Protein AF-0000000087525512 (afdb_homodimer)

Radius of gyration: 20.61 Å; Cα contacts (8 Å, |Δi|>4): 171; chains: 2; bounding box: 67×44×37 Å

Secondary structure (DSSP, 8-state):
-------------TTS----HHHHHHHHHHHHHHHHTTS----HHHHHHHHHHHHHHHHHHHHTTT-HHHHHHHHT--HHHHHHHHHHTT--/-------------TTTT---HHHHHHHHHHHHHHHHTTS----HHHHHHHHHHHHHHHHHHHHTTT-HHHHHHHHT--HHHHHHHHHHTT--

Sequence (184 aa):
MNAVVQLPVPQR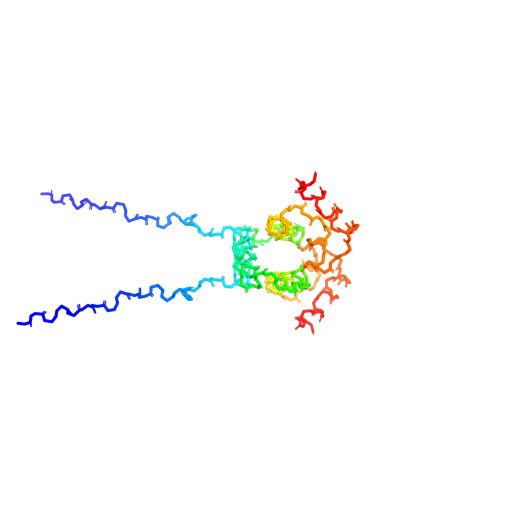DPQATRVTLAECVGQSVRRYLEDLGNSDVNDVYDLFLRELEGPLLREVMAWSNNNQSRAAQALGLSRATLRKKLQAHGLLMNAVVQLPVPQRDPQATRVTLAECVGQSVRRYLEDLGNSDVNDVYDLFLRELEGPLLREVMAWSNNNQSRAAQALGLSRATLRKKLQAHGLL

Organism: NCBI:txid634155

Foldseek 3Di:
DPPPPPPPPPPCVVVNVPPDPVRVLVVVLVVVCVVCPPHPDDDSVVVVVLVVLLVVLVVLCVVVVNDLCSSCVVVVHDSVVSVVSCVVNVVD/DPPPPPPPPPPCPVVNVPQDPVRVLVVVLVVVCVVCPPHPDDDSVVVVVLVVLLVVLVVLCVVVVNDLCSSCVVVVHDSVVSVVSCVVNVVD

pLDDT: mean 81.99, std 20.14, range [32.94, 97.0]

Nearest PDB structures (foldseek):
  1fip-assembly1_B  TM=9.672E-01  e=2.213E-04  Escherichia coli
  1eto-assembly1_B  TM=9.762E-01  e=2.960E-04  Escherichia coli
  1ety-assembly1_B  TM=9.749E-01  e=3.524E-04  Escherichia coli
  6m10-assembly3_D  TM=9.417E-01  e=3.524E-04  Pseudomonas aeruginosa PAO1
  6m10-assembly1_A  TM=9.086E-01  e=5.948E-04  Pseudomonas aeruginosa PAO1

InterPro domains:
  IPR002197 DNA binding HTH domain, Fis-type [PF02954] (48-88)
  IPR002197 DNA binding HTH domain, Fis-type [PR01590] (55-72)
  IPR002197 DNA binding HTH domain, Fis-type [PR01590] (72-92)
  IPR005412 DNA-binding protein Fis [PIRSF002097] (12-91)
  IPR005412 DNA-binding protein Fis [PR01591] (20-36)
  IPR005412 DNA-binding protein Fis [PR01591] (36-51)
  IPR005412 DNA-binding protein Fis [PR01591] (51-63)
  IPR005412 DNA-binding protein Fis [PTHR47918] (10-91)
  IPR009057 Homedomain-like superfamily [SSF46689] (19-91)

Structure (mmCIF, N/CA/C/O backbone):
data_AF-0000000087525512-model_v1
#
loop_
_entity.id
_entity.type
_entity.pdbx_description
1 polymer 'Putative Fis-like DNA-binding protein'
#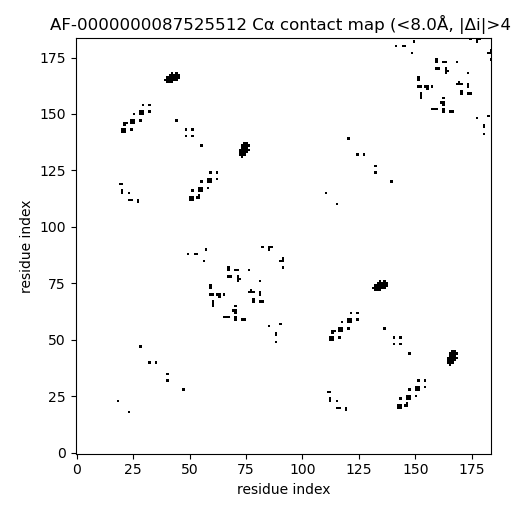
loop_
_atom_site.group_PDB
_atom_site.id
_atom_site.type_symbol
_atom_site.label_atom_id
_atom_site.label_alt_id
_atom_site.label_comp_id
_atom_site.label_asym_id
_atom_site.label_entity_id
_atom_site.label_seq_id
_atom_site.pdbx_PDB_ins_code
_atom_site.Cartn_x
_atom_site.Cartn_y
_atom_site.Cartn_z
_atom_site.occupancy
_atom_site.B_iso_or_equiv
_atom_site.auth_seq_id
_atom_site.auth_comp_id
_atom_site.auth_asym_id
_atom_site.auth_atom_id
_atom_site.pdbx_PDB_model_num
ATOM 1 N N . MET A 1 1 ? -52.875 -12.391 -14.352 1 32.94 1 MET A N 1
ATOM 2 C CA . MET A 1 1 ? -51.469 -12.586 -14.727 1 32.94 1 MET A CA 1
ATOM 3 C C . MET A 1 1 ? -50.594 -11.547 -14.055 1 32.94 1 MET A C 1
ATOM 5 O O . MET A 1 1 ? -50.656 -10.359 -14.375 1 32.94 1 MET A O 1
ATOM 9 N N . ASN A 1 2 ? -50.438 -11.586 -12.773 1 37.66 2 ASN A N 1
ATOM 10 C CA . ASN A 1 2 ? -49.781 -10.594 -11.922 1 37.66 2 ASN A CA 1
ATOM 11 C C . ASN A 1 2 ? -48.281 -10.523 -12.195 1 37.66 2 ASN A C 1
ATOM 13 O O . ASN A 1 2 ? -47.562 -11.531 -12.094 1 37.66 2 ASN A O 1
ATOM 17 N N . ALA A 1 3 ? -48.031 -9.898 -13.336 1 42.38 3 ALA A N 1
ATOM 18 C CA . ALA A 1 3 ? -46.625 -9.68 -13.641 1 42.38 3 ALA A CA 1
ATOM 19 C C . ALA A 1 3 ? -45.875 -9.164 -12.422 1 42.38 3 ALA A C 1
ATOM 21 O O . ALA A 1 3 ? -46.281 -8.18 -11.805 1 42.38 3 ALA A O 1
ATOM 22 N N . VAL A 1 4 ? -45.531 -10.086 -11.602 1 46.22 4 VAL A N 1
ATOM 23 C CA . VAL A 1 4 ? -44.625 -9.703 -10.508 1 46.22 4 VAL A CA 1
ATOM 24 C C . VAL A 1 4 ? -43.5 -8.812 -11.047 1 46.22 4 VAL A C 1
ATOM 26 O O . VAL A 1 4 ? -42.812 -9.188 -11.984 1 46.22 4 VAL A O 1
ATOM 29 N N . VAL A 1 5 ? -43.781 -7.613 -11.297 1 48.22 5 VAL A N 1
ATOM 30 C CA . VAL A 1 5 ? -42.688 -6.676 -11.586 1 48.22 5 VAL A CA 1
ATOM 31 C C . VAL A 1 5 ? -41.5 -6.969 -10.68 1 48.22 5 VAL A C 1
ATOM 33 O O . VAL A 1 5 ? -41.625 -6.93 -9.453 1 48.22 5 VAL A O 1
ATOM 36 N N . GLN A 1 6 ? -40.812 -7.996 -11.008 1 43.97 6 GLN A N 1
ATOM 37 C CA . GLN A 1 6 ? -39.562 -8.195 -10.266 1 43.97 6 GLN A CA 1
ATOM 38 C C . GLN A 1 6 ? -38.719 -6.926 -10.273 1 43.97 6 GLN A C 1
ATOM 40 O O . GLN A 1 6 ? -38.375 -6.406 -11.336 1 43.97 6 GLN A O 1
ATOM 45 N N . LEU A 1 7 ? -39.031 -5.961 -9.484 1 45.44 7 LEU A N 1
ATOM 46 C CA . LEU A 1 7 ? -38.125 -4.828 -9.344 1 45.44 7 LEU A CA 1
ATOM 47 C C . LEU A 1 7 ? -36.688 -5.277 -9.422 1 45.44 7 LEU A C 1
ATOM 49 O O . LEU A 1 7 ? -36.344 -6.363 -8.953 1 45.44 7 LEU A O 1
ATOM 53 N N . PRO A 1 8 ? -36 -4.914 -10.523 1 40.59 8 PRO A N 1
ATOM 54 C CA . PRO A 1 8 ? -34.625 -5.336 -10.578 1 40.59 8 PRO A CA 1
ATOM 55 C C . PRO A 1 8 ? -33.938 -5.289 -9.219 1 40.59 8 PRO A C 1
ATOM 57 O O . PRO A 1 8 ? -34.062 -4.316 -8.477 1 40.59 8 PRO A O 1
ATOM 60 N N . VAL A 1 9 ? -34 -6.293 -8.406 1 43.78 9 VAL A N 1
ATOM 61 C CA . VAL A 1 9 ? -33.125 -6.301 -7.242 1 43.78 9 VAL A CA 1
ATOM 62 C C . VAL A 1 9 ? -31.891 -5.453 -7.523 1 43.78 9 VAL A C 1
ATOM 64 O O . VAL A 1 9 ? -31.406 -5.418 -8.656 1 43.78 9 VAL A O 1
ATOM 67 N N . PRO A 1 10 ? -31.859 -4.145 -6.965 1 39.59 10 PRO A N 1
ATOM 68 C CA . PRO A 1 10 ? -30.562 -3.504 -7.207 1 39.59 10 PRO A CA 1
ATOM 69 C C . PRO A 1 10 ? -29.422 -4.512 -7.332 1 39.59 10 PRO A C 1
ATOM 71 O O . PRO A 1 10 ? -29.234 -5.355 -6.453 1 39.59 10 PRO A O 1
ATOM 74 N N . GLN A 1 11 ? -29.453 -5.301 -8.398 1 40.16 11 GLN A N 1
ATOM 75 C CA . GLN A 1 11 ? -28.281 -6.125 -8.625 1 40.16 11 GLN A CA 1
ATOM 76 C C . GLN A 1 11 ? -27.047 -5.523 -7.938 1 40.16 11 GLN A C 1
ATOM 78 O O . GLN A 1 11 ? -26.812 -4.32 -8.031 1 40.16 11 GLN A O 1
ATOM 83 N N . ARG A 1 12 ? -26.922 -5.863 -6.672 1 39.31 12 ARG A N 1
ATOM 84 C CA . ARG A 1 12 ? -25.562 -5.543 -6.258 1 39.31 12 ARG A CA 1
ATOM 85 C C . ARG A 1 12 ? -24.594 -5.664 -7.43 1 39.31 12 ARG A C 1
ATOM 87 O O . ARG A 1 12 ? -24.359 -6.766 -7.934 1 39.31 12 ARG A O 1
ATOM 94 N N . ASP A 1 13 ? -24.906 -5.086 -8.617 1 40.12 13 ASP A N 1
ATOM 95 C CA . ASP A 1 13 ? -23.844 -5.145 -9.609 1 40.12 13 ASP A CA 1
ATOM 96 C C . ASP A 1 13 ? -22.5 -5.453 -8.961 1 40.12 13 ASP A C 1
ATOM 98 O O . ASP A 1 13 ? -22.109 -4.805 -7.984 1 40.12 13 ASP A O 1
ATOM 102 N N . PRO A 1 14 ? -22.25 -6.648 -8.805 1 42.72 14 PRO A N 1
ATOM 103 C CA . PRO A 1 14 ? -21 -7.039 -8.141 1 42.72 14 PRO A CA 1
ATOM 104 C C . PRO A 1 14 ? -19.953 -5.941 -8.188 1 42.72 14 PRO A C 1
ATOM 106 O O . PRO A 1 14 ? -18.891 -6.078 -7.57 1 42.72 14 PRO A O 1
ATOM 109 N N . GLN A 1 15 ? -19.859 -5.281 -9.406 1 40.81 15 GLN A N 1
ATOM 110 C CA . GLN A 1 15 ? -18.984 -4.105 -9.375 1 40.81 15 GLN A CA 1
ATOM 111 C C . GLN A 1 15 ? -19.438 -3.115 -8.305 1 40.81 15 GLN A C 1
ATOM 113 O O . GLN A 1 15 ? -19.609 -1.928 -8.586 1 40.81 15 GLN A O 1
ATOM 118 N N . ALA A 1 16 ? -20.625 -3.146 -7.754 1 46.41 16 ALA A N 1
ATOM 119 C CA . ALA A 1 16 ? -21 -2.342 -6.59 1 46.41 16 ALA A CA 1
ATOM 120 C C . ALA A 1 16 ? -19.781 -1.674 -5.977 1 46.41 16 ALA A C 1
ATOM 122 O O . ALA A 1 16 ? -18.656 -2.203 -6.059 1 46.41 16 ALA A O 1
ATOM 123 N N . THR A 1 17 ? -19.703 -0.391 -5.688 1 47.38 17 THR A N 1
ATOM 124 C CA . THR A 1 17 ? -18.641 0.603 -5.73 1 47.38 17 THR A CA 1
ATOM 125 C C . THR A 1 17 ? -17.406 0.105 -4.984 1 47.38 17 THR A C 1
ATOM 127 O O . THR A 1 17 ? -17.297 0.27 -3.766 1 47.38 17 THR A O 1
ATOM 130 N N . ARG A 1 18 ? -17.297 -1.24 -4.969 1 55.06 18 ARG A N 1
ATOM 131 C CA . ARG A 1 18 ? -16.125 -1.744 -4.262 1 55.06 18 ARG A CA 1
ATOM 132 C C . ARG A 1 18 ? -14.953 -0.783 -4.398 1 55.06 18 ARG A C 1
ATOM 134 O O . ARG A 1 18 ? -14.555 -0.44 -5.512 1 55.06 18 ARG A O 1
ATOM 141 N N . VAL A 1 19 ? -14.992 0.114 -3.566 1 63.19 19 VAL A N 1
ATOM 142 C CA . VAL A 1 19 ? -13.906 1.081 -3.561 1 63.19 19 VAL A CA 1
ATOM 143 C C . VAL A 1 19 ? -12.609 0.404 -4.012 1 63.19 19 VAL A C 1
ATOM 145 O O . VAL A 1 19 ? -12.336 -0.737 -3.635 1 63.19 19 VAL A O 1
ATOM 148 N N . THR A 1 20 ? -12.195 0.768 -5.301 1 80.38 20 THR A N 1
ATOM 149 C CA . THR A 1 20 ? -10.883 0.306 -5.746 1 80.38 20 THR A CA 1
ATOM 150 C C . THR A 1 20 ? -9.844 0.486 -4.641 1 80.38 20 THR A C 1
ATOM 152 O O . THR A 1 20 ? -10.086 1.193 -3.662 1 80.38 20 THR A O 1
ATOM 155 N N . LEU A 1 21 ? -8.914 -0.35 -4.594 1 88.25 21 LEU A N 1
ATOM 156 C CA . LEU A 1 21 ? -7.855 -0.239 -3.602 1 88.25 21 LEU A CA 1
ATOM 157 C C . LEU A 1 21 ? -7.402 1.21 -3.445 1 88.25 21 LEU A C 1
ATOM 159 O O . LEU A 1 21 ? -7.258 1.702 -2.324 1 88.25 21 LEU A O 1
ATOM 163 N N . ALA A 1 22 ? -7.379 1.886 -4.555 1 89.94 22 ALA A N 1
ATOM 164 C CA . ALA A 1 22 ? -6.961 3.285 -4.559 1 89.94 22 ALA A CA 1
ATOM 165 C C . ALA A 1 22 ? -7.953 4.156 -3.795 1 89.94 22 ALA A C 1
ATOM 167 O O . ALA A 1 22 ? -7.559 5.031 -3.023 1 89.94 22 ALA A O 1
ATOM 168 N N . GLU A 1 23 ? -9.109 3.914 -4.023 1 89.56 23 GLU A N 1
ATOM 169 C CA . GLU A 1 23 ? -10.148 4.703 -3.373 1 89.56 23 GLU A CA 1
ATOM 170 C C . GLU A 1 23 ? -10.188 4.434 -1.871 1 89.56 23 GLU A C 1
ATOM 172 O O . GLU A 1 23 ? -10.398 5.352 -1.076 1 89.56 23 GLU A O 1
ATOM 177 N N . CYS A 1 24 ? -10.016 3.166 -1.597 1 91.62 24 CYS A N 1
ATOM 178 C CA . CYS A 1 24 ? -10.016 2.797 -0.185 1 91.62 24 CYS A CA 1
ATOM 179 C C . CYS A 1 24 ? -8.852 3.457 0.55 1 91.62 24 CYS A C 1
ATOM 181 O O . CYS A 1 24 ? -9.031 3.988 1.648 1 91.62 24 CYS A O 1
ATOM 183 N N . VAL A 1 25 ? -7.773 3.479 -0.143 1 92.31 25 VAL A N 1
ATOM 184 C CA . VAL A 1 25 ? -6.586 4.086 0.445 1 92.31 25 VAL A CA 1
ATOM 185 C C . VAL A 1 25 ? -6.801 5.59 0.604 1 92.31 25 VAL A C 1
ATOM 187 O O . VAL A 1 25 ? -6.586 6.145 1.685 1 92.31 25 VAL A O 1
ATOM 190 N N . GLY A 1 26 ? -7.285 6.191 -0.438 1 92.75 26 GLY A N 1
ATOM 191 C CA . GLY A 1 26 ? -7.535 7.621 -0.389 1 92.75 26 GLY A CA 1
ATOM 192 C C . GLY A 1 26 ? -8.469 8.023 0.735 1 92.75 26 GLY A C 1
ATOM 193 O O . GLY A 1 26 ? -8.211 8.992 1.449 1 92.75 26 GLY A O 1
ATOM 194 N N . GLN A 1 27 ? -9.414 7.266 0.868 1 90.62 27 GLN A N 1
ATOM 195 C CA . GLN A 1 27 ? -10.406 7.559 1.902 1 90.62 27 GLN A CA 1
ATOM 196 C C . GLN A 1 27 ? -9.812 7.363 3.297 1 90.62 27 GLN A C 1
ATOM 198 O O . GLN A 1 27 ? -10.062 8.164 4.199 1 90.62 27 GLN A O 1
ATOM 203 N N . SER A 1 28 ? -9.133 6.309 3.426 1 91.5 28 SER A N 1
ATOM 204 C CA . SER A 1 28 ? -8.523 6.012 4.719 1 91.5 28 SER A CA 1
ATOM 205 C C . SER A 1 28 ? -7.508 7.078 5.105 1 91.5 28 SER A C 1
ATOM 207 O O . SER A 1 28 ? -7.48 7.527 6.254 1 91.5 28 SER A O 1
ATOM 209 N N . VAL A 1 29 ? -6.746 7.508 4.156 1 92.94 29 VAL A N 1
ATOM 210 C CA . VAL A 1 29 ? -5.719 8.516 4.402 1 92.94 29 VAL A CA 1
ATOM 211 C C . VAL A 1 29 ? -6.371 9.852 4.727 1 92.94 29 VAL A C 1
ATOM 213 O O . VAL A 1 29 ? -5.969 10.539 5.672 1 92.94 29 VAL A O 1
ATOM 216 N N . ARG A 1 30 ? -7.348 10.156 3.979 1 91.12 30 ARG A N 1
ATOM 217 C CA . ARG A 1 30 ? -8.055 11.414 4.191 1 91.12 30 ARG A CA 1
ATOM 218 C C . ARG A 1 30 ? -8.656 11.477 5.594 1 91.12 30 ARG A C 1
ATOM 220 O O . ARG A 1 30 ? -8.523 12.484 6.289 1 91.12 30 ARG A O 1
ATOM 227 N N . ARG A 1 31 ? -9.211 10.383 5.902 1 89.69 31 ARG A N 1
ATOM 228 C CA . ARG A 1 31 ? -9.828 10.312 7.227 1 89.69 31 ARG A CA 1
ATOM 229 C C . ARG A 1 31 ? -8.773 10.422 8.32 1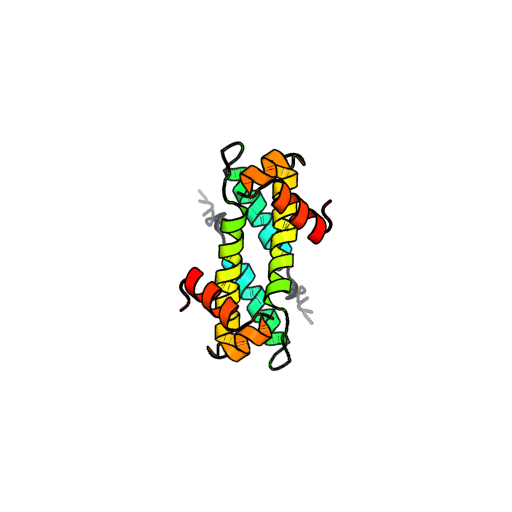 89.69 31 ARG A C 1
ATOM 231 O O . ARG A 1 31 ? -8.984 11.102 9.328 1 89.69 31 ARG A O 1
ATOM 238 N N . TYR A 1 32 ? -7.707 9.688 8.109 1 89.44 32 TYR A N 1
ATOM 239 C CA . TYR A 1 32 ? -6.613 9.703 9.078 1 89.44 32 TYR A CA 1
ATOM 240 C C . TYR A 1 32 ? -6.055 11.109 9.25 1 89.44 32 TYR A C 1
ATOM 242 O O . TYR A 1 32 ? -5.855 11.57 10.383 1 89.44 32 TYR A O 1
ATOM 250 N N . LEU A 1 33 ? -5.887 11.828 8.25 1 90.81 33 LEU A N 1
ATOM 251 C CA . LEU A 1 33 ? -5.328 13.172 8.281 1 90.81 33 LEU A CA 1
ATOM 252 C C . LEU A 1 33 ? -6.32 14.156 8.891 1 90.81 33 LEU A C 1
ATOM 254 O O . LEU A 1 33 ? -5.93 15.07 9.617 1 90.81 33 LEU A O 1
ATOM 258 N N . GLU A 1 34 ? -7.52 14.016 8.5 1 86.75 34 GLU A N 1
ATOM 259 C CA . GLU A 1 34 ? -8.562 14.891 9.023 1 86.75 34 GLU A CA 1
ATOM 260 C C . GLU A 1 34 ? -8.688 14.75 10.539 1 86.75 34 GLU A C 1
ATOM 262 O O . GLU A 1 34 ? -8.969 15.727 11.234 1 86.75 34 GLU A O 1
ATOM 267 N N . ASP A 1 35 ? -8.523 13.539 10.906 1 84.56 35 ASP A N 1
ATOM 268 C CA . ASP A 1 35 ? -8.602 13.273 12.344 1 84.56 35 ASP A CA 1
ATOM 269 C C . ASP A 1 35 ? -7.434 13.914 13.086 1 84.56 35 ASP A C 1
ATOM 271 O O . ASP A 1 35 ? -7.602 14.414 14.203 1 84.56 35 ASP A O 1
ATOM 275 N N . LEU A 1 36 ? -6.348 13.836 12.453 1 80.88 36 LEU A N 1
ATOM 276 C CA . LEU A 1 36 ? -5.156 14.406 13.07 1 80.88 36 LEU A CA 1
ATOM 277 C C . LEU A 1 36 ? -5.152 15.93 12.938 1 80.88 36 LEU A C 1
ATOM 279 O O . LEU A 1 36 ? -4.668 16.625 13.828 1 80.88 36 LEU A O 1
ATOM 283 N N . GLY A 1 37 ? -5.895 16.344 12.031 1 71.19 37 GLY A N 1
ATOM 284 C CA . GLY A 1 37 ? -6.008 17.781 11.805 1 71.19 37 GLY A CA 1
ATOM 285 C C . GLY A 1 37 ? -4.672 18.453 11.531 1 71.19 37 GLY A C 1
ATOM 286 O O . GLY A 1 37 ? -3.994 18.125 10.555 1 71.19 37 GLY A O 1
ATOM 287 N N . ASN A 1 38 ? -4.258 19.312 12.312 1 67.94 38 ASN A N 1
ATOM 288 C CA . ASN A 1 38 ? -3.025 20.078 12.211 1 67.94 38 ASN A CA 1
ATOM 289 C C . ASN A 1 38 ? -1.952 19.562 13.156 1 67.94 38 ASN A C 1
ATOM 291 O O . ASN A 1 38 ? -0.984 20.25 13.461 1 67.94 38 ASN A O 1
ATOM 295 N N . SER A 1 39 ? -2.293 18.391 13.539 1 75.69 39 SER A N 1
ATOM 296 C CA . SER A 1 39 ? -1.328 17.844 14.484 1 75.69 39 SER A CA 1
ATOM 297 C C . SER A 1 39 ? -0.096 17.297 13.766 1 75.69 39 SER A C 1
ATOM 299 O O . SER A 1 39 ? -0.057 17.266 12.539 1 75.69 39 SER A O 1
ATOM 301 N N . ASP A 1 40 ? 0.892 16.984 14.539 1 80.75 40 ASP A N 1
ATOM 302 C CA . ASP A 1 40 ? 2.164 16.5 14.016 1 80.75 40 ASP A CA 1
ATOM 303 C C . ASP A 1 40 ? 2.012 15.094 13.43 1 80.75 40 ASP A C 1
ATOM 305 O O . ASP A 1 40 ? 2.025 14.102 14.164 1 80.75 40 ASP A O 1
ATOM 309 N N . VAL A 1 41 ? 1.544 15.172 12.281 1 80.94 41 VAL A N 1
ATOM 310 C CA . VAL A 1 41 ? 1.448 13.898 11.578 1 80.94 41 VAL A CA 1
ATOM 311 C C . VAL A 1 41 ? 2.836 13.453 11.117 1 80.94 41 VAL A C 1
ATOM 313 O O . VAL A 1 41 ? 3.576 14.234 10.516 1 80.94 41 VAL A O 1
ATOM 316 N N . ASN A 1 42 ? 3.164 12.203 11.68 1 86.94 42 ASN A N 1
ATOM 317 C CA . ASN A 1 42 ? 4.453 11.664 11.258 1 86.94 42 ASN A CA 1
ATOM 318 C C . ASN A 1 42 ? 4.34 10.188 10.875 1 86.94 42 ASN A C 1
ATOM 320 O O . ASN A 1 42 ? 3.443 9.484 11.352 1 86.94 42 ASN A O 1
ATOM 324 N N . ASP A 1 43 ? 5.023 9.789 9.945 1 91.56 43 ASP A N 1
ATOM 325 C CA . ASP A 1 43 ? 5.203 8.391 9.562 1 91.56 43 ASP A CA 1
ATOM 326 C C . ASP A 1 43 ? 3.938 7.832 8.914 1 91.56 43 ASP A C 1
ATOM 328 O O . ASP A 1 43 ? 3.592 6.664 9.117 1 91.56 43 ASP A O 1
ATOM 332 N N . VAL A 1 44 ? 3.25 8.727 8.242 1 93.88 44 VAL A N 1
ATOM 333 C CA . VAL A 1 44 ? 2.018 8.344 7.559 1 93.88 44 VAL A CA 1
ATOM 334 C C . VAL A 1 44 ? 2.33 7.328 6.461 1 93.88 44 VAL A C 1
ATOM 336 O O . VAL A 1 44 ? 1.601 6.352 6.281 1 93.88 44 VAL A O 1
ATOM 339 N N . TYR A 1 45 ? 3.418 7.613 5.84 1 94.81 45 TYR A N 1
ATOM 340 C CA . TYR A 1 45 ? 3.811 6.738 4.742 1 94.81 45 TYR A CA 1
ATOM 341 C C . TYR A 1 45 ? 4.027 5.309 5.23 1 94.81 45 TYR A C 1
ATOM 343 O O . TYR A 1 45 ? 3.445 4.367 4.691 1 94.81 45 TYR A O 1
ATOM 351 N N . ASP A 1 46 ? 4.816 5.164 6.27 1 93.06 46 ASP A N 1
ATOM 352 C CA . ASP A 1 46 ? 5.148 3.855 6.82 1 93.06 46 ASP A CA 1
ATOM 353 C C . ASP A 1 46 ? 3.906 3.162 7.371 1 93.06 46 ASP A C 1
ATOM 355 O O . ASP A 1 46 ? 3.748 1.947 7.227 1 93.06 46 ASP A O 1
ATOM 359 N N . LEU A 1 47 ? 3.066 3.947 7.984 1 92.38 47 LEU A N 1
ATOM 360 C CA . LEU A 1 47 ? 1.851 3.418 8.594 1 92.38 47 LEU A CA 1
ATOM 361 C C . LEU A 1 47 ? 0.951 2.777 7.543 1 92.38 47 LEU A C 1
ATOM 363 O O . LEU A 1 47 ? 0.516 1.636 7.703 1 92.38 47 LEU A O 1
ATOM 367 N N . PHE A 1 48 ? 0.789 3.426 6.5 1 93.56 48 PHE A N 1
ATOM 368 C CA . PHE A 1 48 ? -0.097 2.932 5.453 1 93.56 48 PHE A CA 1
ATOM 369 C C . PHE A 1 48 ? 0.593 1.853 4.625 1 93.56 48 PHE A C 1
ATOM 371 O O . PHE A 1 48 ? -0.05 0.904 4.172 1 93.56 48 PHE A O 1
ATOM 378 N N . LEU A 1 49 ? 1.837 1.998 4.453 1 93.5 49 LEU A N 1
ATOM 379 C CA . LEU A 1 49 ? 2.592 0.97 3.742 1 93.5 49 LEU A CA 1
ATOM 380 C C . LEU A 1 49 ? 2.496 -0.37 4.465 1 93.5 49 LEU A C 1
ATOM 382 O O . LEU A 1 49 ? 2.289 -1.407 3.832 1 93.5 49 LEU A O 1
ATOM 386 N N . ARG A 1 50 ? 2.588 -0.335 5.754 1 92.56 50 ARG A N 1
ATOM 387 C CA . ARG A 1 50 ? 2.508 -1.553 6.551 1 92.56 50 ARG A CA 1
ATOM 388 C C . ARG A 1 50 ? 1.13 -2.193 6.438 1 92.56 50 ARG A C 1
ATOM 390 O O . ARG A 1 50 ? 1.012 -3.42 6.375 1 92.56 50 ARG A O 1
ATOM 397 N N . GLU A 1 51 ? 0.238 -1.317 6.41 1 91.5 51 GLU A N 1
ATOM 398 C CA . GLU A 1 51 ? -1.137 -1.797 6.312 1 91.5 51 GLU A CA 1
ATOM 399 C C . GLU A 1 51 ? -1.396 -2.459 4.965 1 91.5 51 GLU A C 1
ATOM 401 O O . GLU A 1 51 ? -2.256 -3.334 4.852 1 91.5 51 GLU A O 1
ATOM 406 N N . LEU A 1 52 ? -0.668 -2.059 4.02 1 93.88 52 LEU A N 1
ATOM 407 C CA . LEU A 1 52 ? -0.794 -2.635 2.684 1 93.88 52 LEU A CA 1
ATOM 408 C C . LEU A 1 52 ? 0.055 -3.895 2.551 1 93.88 52 LEU A C 1
ATOM 410 O O . LEU A 1 52 ? -0.417 -4.914 2.047 1 93.88 52 LEU A O 1
ATOM 414 N N . GLU A 1 53 ? 1.256 -3.777 3.004 1 95.19 53 GLU A N 1
ATOM 415 C CA . GLU A 1 53 ? 2.211 -4.871 2.844 1 95.19 53 GLU A CA 1
ATOM 416 C C . GLU A 1 53 ? 1.77 -6.105 3.623 1 95.19 53 GLU A C 1
ATOM 418 O O . GLU A 1 53 ? 1.839 -7.227 3.113 1 95.19 53 GLU A O 1
ATOM 423 N N . GLY A 1 54 ? 1.302 -5.945 4.781 1 95.06 54 GLY A N 1
ATOM 424 C CA . GLY A 1 54 ? 0.88 -7.055 5.621 1 95.06 54 GLY A CA 1
ATOM 425 C C . GLY A 1 54 ? -0.085 -7.996 4.93 1 95.06 54 GLY A C 1
ATOM 426 O O . GLY A 1 54 ? 0.246 -9.156 4.676 1 95.06 54 GLY A O 1
ATOM 427 N N . PRO A 1 55 ? -1.194 -7.344 4.617 1 94.94 55 PRO A N 1
ATOM 428 C CA . PRO A 1 55 ? -2.203 -8.172 3.947 1 94.94 55 PRO A CA 1
ATOM 429 C C . PRO A 1 55 ? -1.764 -8.625 2.559 1 94.94 55 PRO A C 1
ATOM 431 O O . PRO A 1 55 ? -2.119 -9.727 2.123 1 94.94 55 PRO A O 1
ATOM 434 N N . LEU A 1 56 ? -1.021 -7.875 1.904 1 95.75 56 LEU A N 1
ATOM 435 C CA . LEU A 1 56 ? -0.54 -8.211 0.568 1 95.75 56 LEU A CA 1
ATOM 436 C C . LEU A 1 56 ? 0.344 -9.453 0.601 1 95.75 56 LEU A C 1
ATOM 438 O O . LEU A 1 56 ? 0.106 -10.406 -0.141 1 95.75 56 LEU A O 1
ATOM 442 N N . LEU A 1 57 ? 1.278 -9.383 1.481 1 96.44 57 LEU A N 1
ATOM 443 C CA . LEU A 1 57 ? 2.213 -10.5 1.604 1 96.44 57 LEU A CA 1
ATOM 444 C C . LEU A 1 57 ? 1.505 -11.75 2.113 1 96.44 57 LEU A C 1
ATOM 446 O O . LEU A 1 57 ? 1.776 -12.852 1.643 1 96.44 57 LEU A O 1
ATOM 450 N N . ARG A 1 58 ? 0.606 -11.57 2.945 1 95.31 58 ARG A N 1
ATOM 451 C CA . ARG A 1 58 ? -0.132 -12.688 3.523 1 95.31 58 ARG A CA 1
ATOM 452 C C . ARG A 1 58 ? -0.957 -13.406 2.461 1 95.31 58 ARG A C 1
ATOM 454 O O . ARG A 1 58 ? -0.945 -14.641 2.387 1 95.31 58 ARG A O 1
ATOM 461 N N . GLU A 1 59 ? -1.588 -12.617 1.712 1 95.12 59 GLU A N 1
ATOM 462 C CA . GLU A 1 59 ? -2.439 -13.188 0.672 1 95.12 59 GLU A CA 1
ATOM 463 C C . GLU A 1 59 ? -1.61 -13.898 -0.392 1 95.12 59 GLU A C 1
ATOM 465 O O . GLU A 1 59 ? -1.978 -14.984 -0.85 1 95.12 59 GLU A O 1
ATOM 470 N N . VAL A 1 60 ? -0.514 -13.273 -0.738 1 95.12 60 VAL A N 1
ATOM 471 C CA . VAL A 1 60 ? 0.346 -13.852 -1.765 1 95.12 60 VAL A CA 1
ATOM 472 C C . VAL A 1 60 ? 0.973 -15.141 -1.245 1 95.12 60 VAL A C 1
ATOM 474 O O . VAL A 1 60 ? 1.094 -16.125 -1.983 1 95.12 60 VAL A O 1
ATOM 477 N N . MET A 1 61 ? 1.284 -15.086 0.013 1 95.62 61 MET A N 1
ATOM 478 C CA . MET A 1 61 ? 1.839 -16.281 0.634 1 95.62 61 MET A CA 1
ATOM 479 C C . MET A 1 61 ? 0.802 -17.406 0.685 1 95.62 61 MET A C 1
ATOM 481 O O . MET A 1 61 ? 1.11 -18.547 0.382 1 95.62 61 MET A O 1
ATOM 485 N N . ALA A 1 62 ? -0.331 -17.016 1.032 1 94.12 62 ALA A N 1
ATOM 486 C CA . ALA A 1 62 ? -1.418 -17.984 1.069 1 94.12 62 ALA A CA 1
ATOM 487 C C . ALA A 1 62 ? -1.696 -18.547 -0.322 1 94.12 62 ALA A C 1
ATOM 489 O O . ALA A 1 62 ? -1.911 -19.75 -0.479 1 94.12 62 ALA A O 1
ATOM 490 N N . TRP A 1 63 ? -1.697 -17.688 -1.259 1 92.75 63 TRP A N 1
ATOM 491 C CA . TRP A 1 63 ? -1.924 -18.062 -2.648 1 92.75 63 TRP A CA 1
ATOM 492 C C . TRP A 1 63 ? -0.851 -19.047 -3.129 1 92.75 63 TRP A C 1
ATOM 494 O O . TRP A 1 63 ? -1.145 -19.984 -3.867 1 92.75 63 TRP A O 1
ATOM 504 N N . SER A 1 64 ? 0.393 -18.75 -2.758 1 93 64 SER A N 1
ATOM 505 C CA . SER A 1 64 ? 1.526 -19.578 -3.154 1 93 64 SER A CA 1
ATOM 506 C C . SER A 1 64 ? 1.665 -20.797 -2.244 1 93 64 SER A C 1
ATOM 508 O O . SER A 1 64 ? 2.688 -21.484 -2.268 1 93 64 SER A O 1
ATOM 510 N N . ASN A 1 65 ? 0.81 -21.047 -1.404 1 93.12 65 ASN A N 1
ATOM 511 C CA . ASN A 1 65 ? 0.836 -22.156 -0.458 1 93.12 65 ASN A CA 1
ATOM 512 C C . ASN A 1 65 ? 2.062 -22.078 0.449 1 93.12 65 ASN A C 1
ATOM 514 O O . ASN A 1 65 ? 2.699 -23.109 0.713 1 93.12 65 ASN A O 1
ATOM 518 N N . ASN A 1 66 ? 2.484 -20.875 0.749 1 94 66 ASN A N 1
ATOM 519 C CA . ASN A 1 66 ? 3.592 -20.594 1.658 1 94 66 ASN A CA 1
ATOM 520 C C . ASN A 1 66 ? 4.938 -20.953 1.032 1 94 66 ASN A C 1
ATOM 522 O O . ASN A 1 66 ? 5.883 -21.297 1.741 1 94 66 ASN A O 1
ATOM 526 N N . ASN A 1 67 ? 4.855 -21.047 -0.188 1 94.44 67 ASN A N 1
ATOM 527 C CA . ASN A 1 67 ? 6.09 -21.203 -0.947 1 94.44 67 ASN A CA 1
ATOM 528 C C . ASN A 1 67 ? 6.754 -19.859 -1.219 1 94.44 67 ASN A C 1
ATOM 530 O O . ASN A 1 67 ? 6.254 -19.062 -2.021 1 94.44 67 ASN A O 1
ATOM 534 N N . GLN A 1 68 ? 7.836 -19.578 -0.611 1 94.62 68 GLN A N 1
ATOM 535 C CA . GLN A 1 68 ? 8.516 -18.297 -0.675 1 94.62 68 GLN A CA 1
ATOM 536 C C . GLN A 1 68 ? 9.039 -18.016 -2.082 1 94.62 68 GLN A C 1
ATOM 538 O O . GLN A 1 68 ? 9.039 -16.859 -2.533 1 94.62 68 GLN A O 1
ATOM 543 N N . SER A 1 69 ? 9.422 -19.031 -2.752 1 95.38 69 SER A N 1
ATOM 544 C CA . SER A 1 69 ? 9.938 -18.875 -4.109 1 95.38 69 SER A CA 1
ATOM 545 C C . SER A 1 69 ? 8.836 -18.438 -5.07 1 95.38 69 SER A C 1
ATOM 547 O O . SER A 1 69 ? 9.016 -17.484 -5.836 1 95.38 69 SER A O 1
ATOM 549 N N . ARG A 1 70 ? 7.75 -19.047 -4.992 1 93.38 70 ARG A N 1
ATOM 550 C CA . ARG A 1 70 ? 6.605 -18.703 -5.828 1 93.38 70 ARG A CA 1
ATOM 551 C C . ARG A 1 70 ? 6.062 -17.312 -5.477 1 93.38 70 ARG A C 1
ATOM 553 O O . ARG A 1 70 ? 5.723 -16.531 -6.367 1 93.38 70 ARG A O 1
ATOM 560 N N . ALA A 1 71 ? 6.027 -17.094 -4.223 1 95.56 71 ALA A N 1
ATOM 561 C CA . ALA A 1 71 ? 5.551 -15.805 -3.744 1 95.56 71 ALA A CA 1
ATOM 562 C C . ALA A 1 71 ? 6.449 -14.672 -4.234 1 95.56 71 ALA A C 1
ATOM 564 O O . ALA A 1 71 ? 5.957 -13.641 -4.703 1 95.56 71 ALA A O 1
ATOM 565 N N . ALA A 1 72 ? 7.746 -14.922 -4.105 1 96.31 72 ALA A N 1
ATOM 566 C CA . ALA A 1 72 ? 8.719 -13.922 -4.547 1 96.31 72 ALA A CA 1
ATOM 567 C C . ALA A 1 72 ? 8.555 -13.625 -6.031 1 96.31 72 ALA A C 1
ATOM 569 O O . ALA A 1 72 ? 8.57 -12.461 -6.441 1 96.31 72 ALA A O 1
ATOM 570 N N . GLN A 1 73 ? 8.305 -14.648 -6.746 1 94.44 73 GLN A N 1
ATOM 571 C CA . GLN A 1 73 ? 8.109 -14.508 -8.188 1 94.44 73 GLN A CA 1
ATOM 572 C C . GLN A 1 73 ? 6.828 -13.742 -8.492 1 94.44 73 GLN A C 1
ATOM 574 O O . GLN A 1 73 ? 6.828 -12.82 -9.32 1 94.44 73 GLN A O 1
ATOM 579 N N . ALA A 1 74 ? 5.832 -14.055 -7.82 1 93.31 74 ALA A N 1
ATOM 580 C CA . ALA A 1 74 ? 4.539 -13.406 -8.023 1 93.31 74 ALA A CA 1
ATOM 581 C C . ALA A 1 74 ? 4.605 -11.93 -7.66 1 93.31 74 ALA A C 1
ATOM 583 O O . ALA A 1 74 ? 4.016 -11.086 -8.352 1 93.31 74 ALA A O 1
ATOM 584 N N . LEU A 1 75 ? 5.336 -11.648 -6.609 1 95.56 75 LEU A N 1
ATOM 585 C CA . LEU A 1 75 ? 5.477 -10.273 -6.137 1 95.56 75 LEU A CA 1
ATOM 586 C C . LEU A 1 75 ? 6.473 -9.5 -6.992 1 95.56 75 LEU A C 1
ATOM 588 O O . LEU A 1 75 ? 6.488 -8.266 -6.977 1 95.56 75 LEU A O 1
ATOM 592 N N . GLY A 1 76 ? 7.281 -10.219 -7.664 1 95.19 76 GLY A N 1
ATOM 593 C CA . GLY A 1 76 ? 8.344 -9.594 -8.438 1 95.19 76 GLY A CA 1
ATOM 594 C C . GLY A 1 76 ? 9.539 -9.195 -7.594 1 95.19 76 GLY A C 1
ATOM 595 O O . GLY A 1 76 ? 10.188 -8.18 -7.859 1 95.19 76 GLY A O 1
ATOM 596 N N . LEU A 1 77 ? 9.711 -9.875 -6.586 1 95.75 77 LEU A N 1
ATOM 597 C CA . LEU A 1 77 ? 10.805 -9.633 -5.656 1 95.75 77 LEU A CA 1
ATOM 598 C C . LEU A 1 77 ? 11.766 -10.812 -5.629 1 95.75 77 LEU A C 1
ATOM 600 O O . LEU A 1 77 ? 11.422 -11.906 -6.082 1 95.75 77 LEU A O 1
ATOM 604 N N . SER A 1 78 ? 12.898 -10.531 -5.125 1 96.38 78 SER A N 1
ATOM 605 C CA . SER A 1 78 ? 13.812 -11.633 -4.832 1 96.38 78 SER A CA 1
ATOM 606 C C . SER A 1 78 ? 13.406 -12.359 -3.555 1 96.38 78 SER A C 1
ATOM 608 O O . SER A 1 78 ? 12.742 -11.789 -2.691 1 96.38 78 SER A O 1
ATOM 610 N N . ARG A 1 79 ? 13.859 -13.547 -3.41 1 96.25 79 ARG A N 1
ATOM 611 C CA . ARG A 1 79 ? 13.562 -14.328 -2.215 1 96.25 79 ARG A CA 1
ATOM 612 C C . ARG A 1 79 ? 14.094 -13.641 -0.964 1 96.25 79 ARG A C 1
ATOM 614 O O . ARG A 1 79 ? 13.453 -13.656 0.087 1 96.25 79 ARG A O 1
ATOM 621 N N . ALA A 1 80 ? 15.234 -13.062 -1.159 1 96.75 80 ALA A N 1
ATOM 622 C CA . ALA A 1 80 ? 15.867 -12.375 -0.033 1 96.75 80 ALA A CA 1
ATOM 623 C C . ALA A 1 80 ? 15.047 -11.164 0.399 1 96.75 80 ALA A C 1
ATOM 625 O O . ALA A 1 80 ? 14.836 -10.945 1.594 1 96.75 80 ALA A O 1
ATOM 626 N N . THR A 1 81 ? 14.617 -10.398 -0.54 1 96.62 81 THR A N 1
ATOM 627 C CA . THR A 1 81 ? 13.805 -9.219 -0.264 1 96.62 81 THR A CA 1
ATOM 628 C C . THR A 1 81 ? 12.461 -9.617 0.342 1 96.62 81 THR A C 1
ATOM 630 O O . THR A 1 81 ? 11.992 -8.984 1.288 1 96.62 81 THR A O 1
ATOM 633 N N . LEU A 1 82 ? 11.898 -10.688 -0.21 1 97 82 LEU A N 1
ATOM 634 C CA . LEU A 1 82 ? 10.625 -11.18 0.309 1 97 82 LEU A CA 1
ATOM 635 C C . LEU A 1 82 ? 10.766 -11.609 1.768 1 97 82 LEU A C 1
ATOM 637 O O . LEU A 1 82 ? 9.938 -11.242 2.605 1 97 82 LEU A O 1
ATOM 641 N N . ARG A 1 83 ? 11.797 -12.266 2.055 1 96.69 83 ARG A N 1
ATOM 642 C CA . ARG A 1 83 ? 12.023 -12.734 3.418 1 96.69 83 ARG A CA 1
ATOM 643 C C . ARG A 1 83 ? 12.164 -11.57 4.387 1 96.69 83 ARG A C 1
ATOM 645 O O . ARG A 1 83 ? 11.625 -11.609 5.496 1 96.69 83 ARG A O 1
ATOM 652 N N . LYS A 1 84 ? 12.82 -10.602 3.967 1 96.81 84 LYS A N 1
ATOM 653 C CA . LYS A 1 84 ? 12.984 -9.406 4.785 1 96.81 84 LYS A CA 1
ATOM 654 C C . LYS A 1 84 ? 11.641 -8.742 5.066 1 96.81 84 LYS A C 1
ATOM 656 O O . LYS A 1 84 ? 11.359 -8.344 6.199 1 96.81 84 LYS A O 1
ATOM 661 N N . LYS A 1 85 ? 10.898 -8.688 4.043 1 96 85 LYS A N 1
ATOM 662 C CA . LYS A 1 85 ? 9.578 -8.062 4.172 1 96 85 LYS A CA 1
ATOM 663 C C . LYS A 1 85 ? 8.664 -8.891 5.066 1 96 85 LYS A C 1
ATOM 665 O O . LYS A 1 85 ? 7.945 -8.352 5.906 1 96 85 LYS A O 1
ATOM 670 N N . LEU A 1 86 ? 8.727 -10.156 4.867 1 96.31 86 LEU A N 1
ATOM 671 C CA . LEU A 1 86 ? 7.938 -11.07 5.684 1 96.31 86 LEU A CA 1
ATOM 672 C C . LEU A 1 86 ? 8.32 -10.961 7.156 1 96.31 86 LEU A C 1
ATOM 674 O O . LEU A 1 86 ? 7.453 -10.93 8.031 1 96.31 86 LEU A O 1
ATOM 678 N N . GLN A 1 87 ? 9.539 -10.844 7.383 1 96.12 87 GLN A N 1
ATOM 679 C CA . GLN A 1 87 ? 10.039 -10.703 8.75 1 96.12 87 GLN A CA 1
ATOM 680 C C . GLN A 1 87 ? 9.594 -9.375 9.359 1 96.12 87 GLN A C 1
ATOM 682 O O . GLN A 1 87 ? 9.188 -9.32 10.523 1 96.12 87 GLN A O 1
ATOM 687 N N . ALA A 1 88 ? 9.664 -8.43 8.594 1 94.06 88 ALA A N 1
ATOM 688 C CA . ALA A 1 88 ? 9.297 -7.094 9.055 1 94.06 88 ALA A CA 1
ATOM 689 C C . ALA A 1 88 ? 7.828 -7.031 9.453 1 94.06 88 ALA A C 1
ATOM 691 O O . ALA A 1 88 ? 7.453 -6.273 10.352 1 94.06 88 ALA A O 1
ATOM 692 N N . HIS A 1 89 ? 7.07 -7.875 8.758 1 94.62 89 HIS A N 1
ATOM 693 C CA . HIS A 1 89 ? 5.637 -7.832 9.023 1 94.62 89 HIS A CA 1
ATOM 694 C C . HIS A 1 89 ? 5.211 -8.969 9.945 1 94.62 89 HIS A C 1
ATOM 696 O O . HIS A 1 89 ? 4.016 -9.188 10.156 1 94.62 89 HIS A O 1
ATOM 702 N N . GLY A 1 90 ? 6.16 -9.742 10.359 1 92.62 90 GLY A N 1
ATOM 703 C CA . GLY A 1 90 ? 5.891 -10.812 11.305 1 92.62 90 GLY A CA 1
ATOM 704 C C . GLY A 1 90 ? 5.227 -12.016 10.664 1 92.62 90 GLY A C 1
ATOM 705 O O . GLY A 1 90 ? 4.398 -12.68 11.289 1 92.62 90 GLY A O 1
ATOM 706 N N . LEU A 1 91 ? 5.43 -12.195 9.406 1 92.62 91 LEU A N 1
ATOM 707 C CA . LEU A 1 91 ? 4.816 -13.312 8.703 1 92.62 91 LEU A CA 1
ATOM 708 C C . LEU A 1 91 ? 5.754 -14.516 8.688 1 92.62 91 LEU A C 1
ATOM 710 O O . LEU A 1 91 ? 5.391 -15.578 8.18 1 92.62 91 LEU A O 1
ATOM 714 N N . LEU A 1 92 ? 7.016 -14.258 8.984 1 83.56 92 LEU A N 1
ATOM 715 C CA . LEU A 1 92 ? 7.965 -15.352 9.156 1 83.56 92 LEU A CA 1
ATOM 716 C C . LEU A 1 92 ? 8.367 -15.5 10.625 1 83.56 92 LEU A C 1
ATOM 718 O O . LEU A 1 92 ? 8.297 -14.531 11.391 1 83.56 92 LEU A O 1
ATOM 722 N N . MET B 1 1 ? -51.094 6.016 22.391 1 33.91 1 MET B N 1
ATOM 723 C CA . MET B 1 1 ? -49.719 6.445 22.516 1 33.91 1 MET B CA 1
ATOM 724 C C . MET B 1 1 ? -48.781 5.535 21.719 1 33.91 1 MET B C 1
ATOM 726 O O . MET B 1 1 ? -48.625 4.355 22.031 1 33.91 1 MET B O 1
ATOM 730 N N . ASN B 1 2 ? -48.812 5.586 20.453 1 38.25 2 ASN B N 1
ATOM 731 C CA . ASN B 1 2 ? -48.156 4.711 19.484 1 38.25 2 ASN B CA 1
ATOM 732 C C . ASN B 1 2 ? -46.625 4.852 19.531 1 38.25 2 ASN B C 1
ATOM 734 O O . ASN B 1 2 ? -46.094 5.945 19.344 1 38.25 2 ASN B O 1
ATOM 738 N N . ALA B 1 3 ? -46.156 4.301 20.625 1 43.06 3 ALA B N 1
ATOM 739 C CA . ALA B 1 3 ? -44.688 4.297 20.719 1 43.06 3 ALA B CA 1
ATOM 740 C C . ALA B 1 3 ? -44.062 3.881 19.406 1 43.06 3 ALA B C 1
ATOM 742 O O . ALA B 1 3 ? -44.406 2.85 18.828 1 43.06 3 ALA B O 1
ATOM 743 N N . VAL B 1 4 ? -43.906 4.824 18.578 1 47.5 4 VAL B N 1
ATOM 744 C CA . VAL B 1 4 ? -43.125 4.562 17.359 1 47.5 4 VAL B CA 1
ATOM 745 C C . VAL B 1 4 ? -41.844 3.811 17.703 1 47.5 4 VAL B C 1
ATOM 747 O O . VAL B 1 4 ? -41.062 4.266 18.547 1 47.5 4 VAL B O 1
ATOM 750 N N . VAL B 1 5 ? -41.906 2.592 17.969 1 49.66 5 VAL B N 1
ATOM 751 C CA . VAL B 1 5 ? -40.688 1.792 18.078 1 49.66 5 VAL B CA 1
ATOM 752 C C . VAL B 1 5 ? -39.688 2.256 17.031 1 49.66 5 VAL B C 1
ATOM 754 O O . VAL B 1 5 ? -39.938 2.207 15.828 1 49.66 5 VAL B O 1
ATOM 757 N N . GLN B 1 6 ? -39.125 3.342 17.297 1 43.94 6 GLN B N 1
ATOM 758 C CA . GLN B 1 6 ? -38.031 3.711 16.406 1 43.94 6 GLN B CA 1
ATOM 759 C C . GLN B 1 6 ? -37.031 2.572 16.266 1 43.94 6 GLN B C 1
ATOM 761 O O . GLN B 1 6 ? -36.438 2.109 17.25 1 43.94 6 GLN B O 1
ATOM 766 N N . LEU B 1 7 ? -37.312 1.584 15.508 1 45.66 7 LEU B N 1
ATOM 767 C CA . LEU B 1 7 ? -36.281 0.588 15.203 1 45.66 7 LEU B CA 1
ATOM 768 C C . LEU B 1 7 ? -34.906 1.237 15.086 1 45.66 7 LEU B C 1
ATOM 770 O O . LEU B 1 7 ? -34.781 2.354 14.578 1 45.66 7 LEU B O 1
ATOM 774 N N . PRO B 1 8 ? -34.062 0.992 16.078 1 41.84 8 PRO B N 1
ATOM 775 C CA . PRO B 1 8 ? -32.719 1.606 15.945 1 41.84 8 PRO B CA 1
ATOM 776 C C . PRO B 1 8 ? -32.25 1.663 14.5 1 41.84 8 PRO B C 1
ATOM 778 O O . PRO B 1 8 ? -32.375 0.684 13.758 1 41.84 8 PRO B O 1
ATOM 781 N N . VAL B 1 9 ? -32.531 2.645 13.727 1 44.31 9 VAL B N 1
ATOM 782 C CA . VAL B 1 9 ? -31.844 2.779 12.445 1 44.31 9 VAL B CA 1
ATOM 783 C C . VAL B 1 9 ? -30.484 2.096 12.516 1 44.31 9 VAL B C 1
ATOM 785 O O . VAL B 1 9 ? -29.828 2.109 13.555 1 44.31 9 VAL B O 1
ATOM 788 N N . PRO B 1 10 ? -30.359 0.806 11.938 1 40 10 PRO B N 1
ATOM 789 C CA . PRO B 1 10 ? -28.984 0.321 11.953 1 40 10 PRO B CA 1
ATOM 790 C C . PRO B 1 10 ? -27.953 1.454 11.914 1 40 10 PRO B C 1
ATOM 792 O O . PRO B 1 10 ? -28.016 2.305 11.016 1 40 10 PRO B O 1
ATOM 795 N N . GLN B 1 11 ? -27.953 2.232 12.984 1 40.81 11 GLN B N 1
ATOM 796 C CA . GLN B 1 11 ? -26.844 3.189 13.023 1 40.81 11 GLN B CA 1
ATOM 797 C C . GLN B 1 11 ? -25.688 2.73 12.156 1 40.81 11 GLN B C 1
ATOM 799 O O . GLN B 1 11 ? -25.297 1.559 12.18 1 40.81 11 GLN B O 1
ATOM 804 N N . ARG B 1 12 ? -25.766 3.152 10.922 1 39.66 12 ARG B N 1
ATOM 805 C CA . ARG B 1 12 ? -24.484 2.967 10.266 1 39.66 12 ARG B CA 1
ATOM 806 C C . ARG B 1 12 ? -23.328 3.135 11.25 1 39.66 12 ARG B C 1
ATOM 808 O O . ARG B 1 12 ? -23.094 4.234 11.758 1 39.66 12 ARG B O 1
ATOM 815 N N . ASP B 1 13 ? -23.375 2.51 12.453 1 40.28 13 ASP B N 1
ATOM 816 C CA . ASP B 1 13 ? -22.141 2.637 13.227 1 40.28 13 ASP B CA 1
ATOM 817 C C . ASP B 1 13 ? -20.984 3.066 12.336 1 40.28 13 ASP B C 1
ATOM 819 O O . ASP B 1 13 ? -20.734 2.471 11.289 1 40.28 13 ASP B O 1
ATOM 823 N N . PRO B 1 14 ? -20.875 4.281 12.227 1 43.06 14 PRO B N 1
ATOM 824 C CA . PRO B 1 14 ? -19.812 4.781 11.352 1 43.06 14 PRO B CA 1
ATOM 825 C C . PRO B 1 14 ? -18.688 3.766 11.148 1 43.06 14 PRO B C 1
ATOM 827 O O . PRO B 1 14 ? -17.812 3.973 10.305 1 43.06 14 PRO B O 1
ATOM 830 N N . GLN B 1 15 ? -18.297 3.098 12.305 1 40.38 15 GLN B N 1
ATOM 831 C CA . GLN B 1 15 ? -17.359 1.993 12.078 1 40.38 15 GLN B CA 1
ATOM 832 C C . GLN B 1 15 ? -17.969 0.966 11.117 1 40.38 15 GLN B C 1
ATOM 834 O O . GLN B 1 15 ? -17.578 -0.203 11.133 1 40.38 15 GLN B O 1
ATOM 839 N N . ALA B 1 16 ? -19.25 0.879 10.898 1 46.19 16 ALA B N 1
ATOM 840 C CA . ALA B 1 16 ? -19.859 0.058 9.852 1 46.19 16 ALA B CA 1
ATOM 841 C C . ALA B 1 16 ? -18.797 -0.465 8.883 1 46.19 16 ALA B C 1
ATOM 843 O O . ALA B 1 16 ? -17.75 0.153 8.711 1 46.19 16 ALA B O 1
ATOM 844 N N . THR B 1 17 ? -18.766 -1.687 8.383 1 47.47 17 THR B N 1
ATOM 845 C CA . THR B 1 17 ? -17.703 -2.646 8.125 1 47.47 17 THR B CA 1
ATOM 846 C C . THR B 1 17 ? -16.641 -2.045 7.203 1 47.47 17 THR B C 1
ATOM 848 O O . THR B 1 17 ? -16.719 -2.178 5.98 1 47.47 17 THR B O 1
ATOM 851 N N . ARG B 1 18 ? -16.656 -0.676 7.203 1 55.53 18 ARG B N 1
ATOM 852 C CA . ARG B 1 18 ? -15.703 -0.048 6.297 1 55.53 18 ARG B CA 1
ATOM 853 C C . ARG B 1 18 ? -14.398 -0.842 6.242 1 55.53 18 ARG B C 1
ATOM 855 O O . ARG B 1 18 ? -13.789 -1.117 7.273 1 55.53 18 ARG B O 1
ATOM 862 N N . VAL B 1 19 ? -14.43 -1.706 5.395 1 64.06 19 VAL B N 1
ATOM 863 C CA . VAL B 1 19 ? -13.234 -2.52 5.203 1 64.06 19 VAL B CA 1
ATOM 864 C C . VAL B 1 19 ? -11.992 -1.684 5.504 1 64.06 19 VAL B C 1
ATOM 866 O O . VAL B 1 19 ? -11.906 -0.52 5.105 1 64.06 19 VAL B O 1
ATOM 869 N N . THR B 1 20 ? -11.352 -1.983 6.73 1 80.62 20 THR B N 1
ATOM 870 C CA . THR B 1 20 ? -10.07 -1.358 7.023 1 80.62 20 THR B CA 1
ATOM 871 C C . THR B 1 20 ? -9.148 -1.415 5.809 1 80.62 20 THR B C 1
ATOM 873 O O . THR B 1 20 ? -9.414 -2.152 4.855 1 80.62 20 THR B O 1
ATOM 876 N N . LEU B 1 21 ? -8.32 -0.479 5.676 1 88.25 21 LEU B N 1
ATOM 877 C CA . LEU B 1 21 ? -7.375 -0.464 4.566 1 88.25 21 LEU B CA 1
ATOM 878 C C . LEU B 1 21 ? -6.777 -1.848 4.344 1 88.25 21 LEU B C 1
ATOM 880 O O . LEU B 1 21 ? -6.703 -2.324 3.209 1 88.25 21 LEU B O 1
ATOM 884 N N . ALA B 1 22 ? -6.539 -2.506 5.445 1 89.88 22 ALA B N 1
ATOM 885 C CA . ALA B 1 22 ? -5.957 -3.844 5.383 1 89.88 22 ALA B CA 1
ATOM 886 C C . ALA B 1 22 ? -6.922 -4.832 4.734 1 89.88 22 ALA B C 1
ATOM 888 O O . ALA B 1 22 ? -6.516 -5.66 3.912 1 89.88 22 ALA B O 1
ATOM 889 N N . GLU B 1 23 ? -8.062 -4.723 5.086 1 89.5 23 GLU B N 1
ATOM 890 C CA . GLU B 1 23 ? -9.07 -5.633 4.551 1 89.5 23 GLU B CA 1
ATOM 891 C C . GLU B 1 23 ? -9.305 -5.383 3.064 1 89.5 23 GLU B C 1
ATOM 893 O O . GLU B 1 23 ? -9.492 -6.324 2.291 1 89.5 23 GLU B O 1
ATOM 898 N N . CYS B 1 24 ? -9.328 -4.109 2.779 1 91.62 24 CYS B N 1
ATOM 899 C CA . CYS B 1 24 ? -9.523 -3.75 1.379 1 91.62 24 CYS B CA 1
ATOM 900 C C . CYS B 1 24 ? -8.383 -4.27 0.515 1 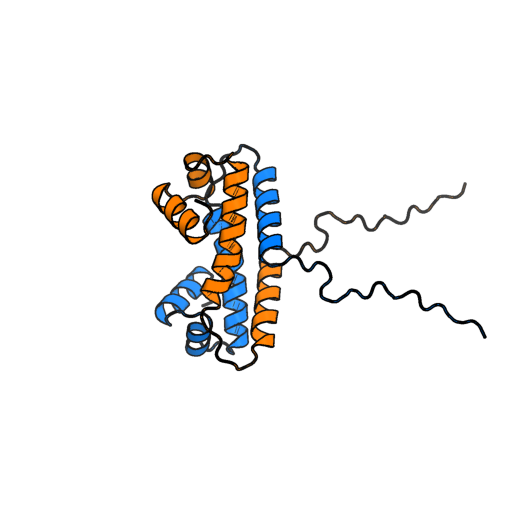91.62 24 CYS B C 1
ATOM 902 O O . CYS B 1 24 ? -8.617 -4.82 -0.562 1 91.62 24 CYS B O 1
ATOM 904 N N . VAL B 1 25 ? -7.238 -4.152 1.077 1 92.31 25 VAL B N 1
ATOM 905 C CA . VAL B 1 25 ? -6.059 -4.617 0.357 1 92.31 25 VAL B CA 1
ATOM 906 C C . VAL B 1 25 ? -6.105 -6.137 0.213 1 92.31 25 VAL B C 1
ATOM 908 O O . VAL B 1 25 ? -5.945 -6.668 -0.889 1 92.31 25 VAL B O 1
ATOM 911 N N . GLY B 1 26 ? -6.395 -6.789 1.295 1 92.69 26 GLY B N 1
ATOM 912 C CA . GLY B 1 26 ? -6.477 -8.242 1.264 1 92.69 26 GLY B CA 1
ATOM 913 C C . GLY B 1 26 ? -7.477 -8.758 0.25 1 92.69 26 GLY B C 1
ATOM 914 O O . GLY B 1 26 ? -7.184 -9.695 -0.497 1 92.69 26 GLY B O 1
ATOM 915 N N . GLN B 1 27 ? -8.516 -8.109 0.238 1 90.62 27 GLN B N 1
ATOM 916 C CA . GLN B 1 27 ? -9.578 -8.523 -0.68 1 90.62 27 GLN B CA 1
ATOM 917 C C . GLN B 1 27 ? -9.172 -8.266 -2.131 1 90.62 27 GLN B C 1
ATOM 919 O O . GLN B 1 27 ? -9.422 -9.102 -3.004 1 90.62 27 GLN B O 1
ATOM 924 N N . SER B 1 28 ? -8.648 -7.137 -2.324 1 91.56 28 SER B N 1
ATOM 925 C CA . SER B 1 28 ? -8.227 -6.777 -3.676 1 91.56 28 SER B CA 1
ATOM 926 C C . SER B 1 28 ? -7.137 -7.719 -4.184 1 91.56 28 SER B C 1
ATOM 928 O O . SER B 1 28 ? -7.188 -8.172 -5.332 1 91.56 28 SER B O 1
ATOM 930 N N . VAL B 1 29 ? -6.234 -8.062 -3.332 1 92.88 29 VAL B N 1
ATOM 931 C CA . VAL B 1 29 ? -5.129 -8.938 -3.699 1 92.88 29 VAL B CA 1
ATOM 932 C C . VAL B 1 29 ? -5.652 -10.352 -3.959 1 92.88 29 VAL B C 1
ATOM 934 O O . VAL B 1 29 ? -5.281 -10.984 -4.949 1 92.88 29 VAL B O 1
ATOM 937 N N . ARG B 1 30 ? -6.492 -10.758 -3.115 1 91.12 30 ARG B N 1
ATOM 938 C CA . ARG B 1 30 ? -7.07 -12.094 -3.258 1 91.12 30 ARG B CA 1
ATOM 939 C C . ARG B 1 30 ? -7.809 -12.234 -4.582 1 91.12 30 ARG B C 1
ATOM 941 O O . ARG B 1 30 ? -7.641 -13.227 -5.297 1 91.12 30 ARG B O 1
ATOM 948 N N . ARG B 1 31 ? -8.516 -11.211 -4.82 1 89.88 31 ARG B N 1
ATOM 949 C CA . ARG B 1 31 ? -9.281 -11.227 -6.062 1 89.88 31 ARG B CA 1
ATOM 950 C C . ARG B 1 31 ? -8.352 -11.219 -7.273 1 89.88 31 ARG B C 1
ATOM 952 O O . ARG B 1 31 ? -8.594 -11.922 -8.25 1 89.88 31 ARG B O 1
ATOM 959 N N . TYR B 1 32 ? -7.363 -10.375 -7.172 1 89.44 32 TYR B N 1
ATOM 960 C CA . TYR B 1 32 ? -6.395 -10.266 -8.258 1 89.44 32 TYR B CA 1
ATOM 961 C C . TYR B 1 32 ? -5.699 -11.594 -8.5 1 89.44 32 TYR B C 1
ATOM 963 O O . TYR B 1 32 ? -5.574 -12.039 -9.648 1 89.44 32 TYR B O 1
ATOM 971 N N . LEU B 1 33 ? -5.324 -12.281 -7.527 1 90.94 33 LEU B N 1
ATOM 972 C CA . LEU B 1 33 ? -4.621 -13.555 -7.629 1 90.94 33 LEU B CA 1
ATOM 973 C C . LEU B 1 33 ? -5.551 -14.656 -8.133 1 90.94 33 LEU B C 1
ATOM 975 O O . LEU B 1 33 ? -5.137 -15.516 -8.906 1 90.94 33 LEU B O 1
ATOM 979 N N . GLU B 1 34 ? -6.707 -14.648 -7.602 1 87.06 34 GLU B N 1
ATOM 980 C CA . GLU B 1 34 ? -7.699 -15.641 -8.023 1 87.06 34 GLU B CA 1
ATOM 981 C C . GLU B 1 34 ? -8 -15.523 -9.508 1 87.06 34 GLU B C 1
ATOM 983 O O . GLU B 1 34 ? -8.242 -16.531 -10.18 1 87.06 34 GLU B O 1
ATOM 988 N N . ASP B 1 35 ? -8.023 -14.305 -9.891 1 85.06 35 ASP B N 1
ATOM 989 C CA . ASP B 1 35 ? -8.289 -14.055 -11.297 1 85.06 35 ASP B CA 1
ATOM 990 C C . ASP B 1 35 ? -7.148 -14.562 -12.18 1 85.06 35 ASP B C 1
ATOM 992 O O . ASP B 1 35 ? -7.379 -15.086 -13.266 1 85.06 35 ASP B O 1
ATOM 996 N N . LEU B 1 36 ? -6.02 -14.359 -11.664 1 81.38 36 LEU B N 1
ATOM 997 C CA . LEU B 1 36 ? -4.848 -14.797 -12.414 1 81.38 36 LEU B CA 1
ATOM 998 C C . LEU B 1 36 ? -4.652 -16.312 -12.297 1 81.38 36 LEU B C 1
ATOM 1000 O O . LEU B 1 36 ? -4.203 -16.953 -13.242 1 81.38 36 LEU B O 1
ATOM 1004 N N . GLY B 1 37 ? -5.223 -16.797 -11.281 1 71.56 37 GLY B N 1
ATOM 1005 C CA . GLY B 1 37 ? -5.141 -18.234 -11.055 1 71.56 37 GLY B CA 1
ATOM 1006 C C . GLY B 1 37 ? -3.715 -18.734 -10.945 1 71.56 37 GLY B C 1
ATOM 1007 O O . GLY B 1 37 ? -2.969 -18.328 -10.055 1 71.56 37 GLY B O 1
ATOM 1008 N N . ASN B 1 38 ? -3.303 -19.547 -11.781 1 68.19 38 ASN B N 1
ATOM 1009 C CA . ASN B 1 38 ? -1.983 -20.172 -11.828 1 68.19 38 ASN B CA 1
ATOM 1010 C C . ASN B 1 38 ? -1.099 -19.531 -12.891 1 68.19 38 ASN B C 1
ATOM 1012 O O . ASN B 1 38 ? -0.091 -20.109 -13.305 1 68.19 38 ASN B O 1
ATOM 1016 N N . SER B 1 39 ? -1.621 -18.422 -13.219 1 76.12 39 SER B N 1
ATOM 1017 C CA . SER B 1 39 ? -0.849 -17.75 -14.266 1 76.12 39 SER B CA 1
ATOM 1018 C C . SER B 1 39 ? 0.385 -17.062 -13.695 1 76.12 39 SER B C 1
ATOM 1020 O O . SER B 1 39 ? 0.558 -17 -12.477 1 76.12 39 SER B O 1
ATOM 1022 N N . ASP B 1 40 ? 1.231 -16.656 -14.562 1 80.88 40 ASP B N 1
ATOM 1023 C CA . ASP B 1 40 ? 2.488 -16.016 -14.188 1 80.88 40 ASP B CA 1
ATOM 1024 C C . ASP B 1 40 ? 2.246 -14.641 -13.578 1 80.88 40 ASP B C 1
ATOM 1026 O O . ASP B 1 40 ? 2.031 -13.664 -14.305 1 80.88 40 ASP B O 1
ATOM 1030 N N . VAL B 1 41 ? 1.938 -14.75 -12.398 1 81.38 41 VAL B N 1
ATOM 1031 C CA . VAL B 1 41 ? 1.779 -13.484 -11.68 1 81.38 41 VAL B CA 1
ATOM 1032 C C . VAL B 1 41 ? 3.15 -12.883 -11.383 1 81.38 41 VAL B C 1
ATOM 1034 O O . VAL B 1 41 ? 4.043 -13.57 -10.883 1 81.38 41 VAL B O 1
ATOM 1037 N N . ASN B 1 42 ? 3.258 -11.609 -11.953 1 87.12 42 ASN B N 1
ATOM 1038 C CA . ASN B 1 42 ? 4.512 -10.914 -11.688 1 87.12 42 ASN B CA 1
ATOM 1039 C C . ASN B 1 42 ? 4.27 -9.461 -11.281 1 87.12 42 ASN B C 1
ATOM 1041 O O . ASN B 1 42 ? 3.252 -8.875 -11.641 1 87.12 42 ASN B O 1
ATOM 1045 N N . ASP B 1 43 ? 5.02 -8.977 -10.422 1 91.69 43 ASP B N 1
ATOM 1046 C CA . ASP B 1 43 ? 5.07 -7.566 -10.047 1 91.69 43 ASP B CA 1
ATOM 1047 C C . ASP B 1 43 ? 3.828 -7.16 -9.258 1 91.69 43 ASP B C 1
ATOM 1049 O O . ASP B 1 43 ? 3.324 -6.047 -9.422 1 91.69 43 ASP B O 1
ATOM 1053 N N . VAL B 1 44 ? 3.324 -8.117 -8.516 1 94.06 44 VAL B N 1
ATOM 1054 C CA . VAL B 1 44 ? 2.137 -7.879 -7.703 1 94.06 44 VAL B CA 1
ATOM 1055 C C . VAL B 1 44 ? 2.443 -6.828 -6.641 1 94.06 44 VAL B C 1
ATOM 1057 O O . VAL B 1 44 ? 1.625 -5.945 -6.375 1 94.06 44 VAL B O 1
ATOM 1060 N N . TYR B 1 45 ? 3.613 -6.969 -6.148 1 94.81 45 TYR B N 1
ATOM 1061 C CA . TYR B 1 45 ? 4.02 -6.043 -5.094 1 94.81 45 TYR B CA 1
ATOM 1062 C C . TYR B 1 45 ? 4.004 -4.605 -5.598 1 94.81 45 TYR B C 1
ATOM 1064 O O . TYR B 1 45 ? 3.381 -3.734 -4.984 1 94.81 45 TYR B O 1
ATOM 1072 N N . ASP B 1 46 ? 4.648 -4.375 -6.715 1 93.19 46 ASP B N 1
ATOM 1073 C CA . ASP B 1 46 ? 4.754 -3.039 -7.293 1 93.19 46 ASP B CA 1
ATOM 1074 C C . ASP B 1 46 ? 3.383 -2.506 -7.695 1 93.19 46 ASP B C 1
ATOM 1076 O O . ASP B 1 46 ? 3.096 -1.318 -7.523 1 93.19 46 ASP B O 1
ATOM 1080 N N . LEU B 1 47 ? 2.576 -3.389 -8.219 1 92.44 47 LEU B N 1
ATOM 1081 C CA . LEU B 1 47 ? 1.245 -3.014 -8.68 1 92.44 47 LEU B CA 1
ATOM 1082 C C . LEU B 1 47 ? 0.4 -2.48 -7.527 1 92.44 47 LEU B C 1
ATOM 1084 O O . LEU B 1 47 ? -0.182 -1.397 -7.633 1 92.44 47 LEU B O 1
ATOM 1088 N N . PHE B 1 48 ? 0.45 -3.135 -6.469 1 93.69 48 PHE B N 1
ATOM 1089 C CA . PHE B 1 48 ? -0.364 -2.74 -5.328 1 93.69 48 PHE B CA 1
ATOM 1090 C C . PHE B 1 48 ? 0.281 -1.581 -4.578 1 93.69 48 PHE B C 1
ATOM 1092 O O . PHE B 1 48 ? -0.416 -0.714 -4.047 1 93.69 48 PHE B O 1
ATOM 1099 N N . LEU B 1 49 ? 1.553 -1.574 -4.551 1 93.5 49 LEU B N 1
ATOM 1100 C CA . LEU B 1 49 ? 2.256 -0.458 -3.926 1 93.5 49 LEU B CA 1
ATOM 1101 C C . LEU B 1 49 ? 1.919 0.855 -4.625 1 93.5 49 LEU B C 1
ATOM 1103 O O . LEU B 1 49 ? 1.663 1.865 -3.965 1 93.5 49 LEU B O 1
ATOM 1107 N N . ARG B 1 50 ? 1.85 0.815 -5.918 1 92.62 50 ARG B N 1
ATOM 1108 C CA . ARG B 1 50 ? 1.531 2.008 -6.695 1 92.62 50 ARG B CA 1
ATOM 1109 C C . ARG B 1 50 ? 0.107 2.477 -6.422 1 92.62 50 ARG B C 1
ATOM 1111 O O . ARG B 1 50 ? -0.152 3.68 -6.34 1 92.62 50 ARG B O 1
ATOM 1118 N N . GLU B 1 51 ? -0.664 1.498 -6.301 1 91.56 51 GLU B N 1
ATOM 1119 C CA . GLU B 1 51 ? -2.068 1.807 -6.047 1 91.56 51 GLU B CA 1
ATOM 1120 C C . GLU B 1 51 ? -2.25 2.443 -4.672 1 91.56 51 GLU B C 1
ATOM 1122 O O . GLU B 1 51 ? -3.197 3.201 -4.453 1 91.56 51 GLU B O 1
ATOM 1127 N N . LEU B 1 52 ? -1.371 2.154 -3.812 1 93.94 52 LEU B N 1
ATOM 1128 C CA . LEU B 1 52 ? -1.415 2.719 -2.469 1 93.94 52 LEU B CA 1
ATOM 1129 C C . LEU B 1 52 ? -0.715 4.074 -2.424 1 93.94 52 LEU B C 1
ATOM 1131 O O . LEU B 1 52 ? -1.248 5.035 -1.865 1 93.94 52 LEU B O 1
ATOM 1135 N N . GLU B 1 53 ? 0.438 4.102 -3.014 1 95.19 53 GLU B N 1
ATOM 1136 C CA . GLU B 1 53 ? 1.265 5.301 -2.955 1 95.19 53 GLU B CA 1
ATOM 1137 C C . GLU B 1 53 ? 0.592 6.469 -3.672 1 95.19 53 GLU B C 1
ATOM 1139 O O . GLU B 1 53 ? 0.581 7.594 -3.164 1 95.19 53 GLU B O 1
ATOM 1144 N N . GLY B 1 54 ? 0.014 6.242 -4.777 1 95.06 54 GLY B N 1
ATOM 1145 C CA . GLY B 1 54 ? -0.63 7.285 -5.559 1 95.06 54 GLY B CA 1
ATOM 1146 C C . GLY B 1 54 ? -1.618 8.109 -4.754 1 95.06 54 GLY B C 1
ATOM 1147 O O . GLY B 1 54 ? -1.403 9.305 -4.531 1 95.06 54 GLY B O 1
ATOM 1148 N N . PRO B 1 55 ? -2.598 7.332 -4.328 1 94.94 55 PRO B N 1
ATOM 1149 C CA . PRO B 1 55 ? -3.615 8.039 -3.545 1 94.94 55 PRO B CA 1
ATOM 1150 C C . PRO B 1 55 ? -3.082 8.547 -2.209 1 94.94 55 PRO B C 1
ATOM 1152 O O . PRO B 1 55 ? -3.514 9.602 -1.732 1 94.94 55 PRO B O 1
ATOM 1155 N N . LEU B 1 56 ? -2.184 7.895 -1.64 1 95.75 56 LEU B N 1
ATOM 1156 C CA . LEU B 1 56 ? -1.6 8.289 -0.363 1 95.75 56 LEU B CA 1
ATOM 1157 C C . LEU B 1 56 ? -0.877 9.625 -0.486 1 95.75 56 LEU B C 1
ATOM 1159 O O . LEU B 1 56 ? -1.141 10.547 0.285 1 95.75 56 LEU B O 1
ATOM 1163 N N . LEU B 1 57 ? -0.052 9.67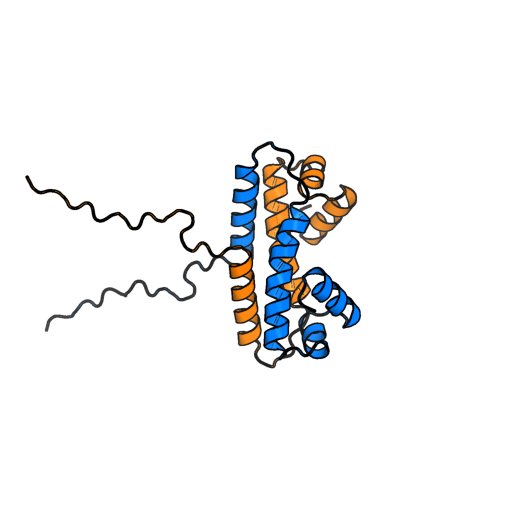2 -1.467 1 96.5 57 LEU B N 1
ATOM 1164 C CA . LEU B 1 57 ? 0.725 10.891 -1.688 1 96.5 57 LEU B CA 1
ATOM 1165 C C . LEU B 1 57 ? -0.179 12.039 -2.105 1 96.5 57 LEU B C 1
ATOM 1167 O O . LEU B 1 57 ? 0.01 13.18 -1.66 1 96.5 57 LEU B O 1
ATOM 1171 N N . ARG B 1 58 ? -1.135 11.75 -2.842 1 95.5 58 ARG B N 1
ATOM 1172 C CA . ARG B 1 58 ? -2.061 12.766 -3.328 1 95.5 58 ARG B CA 1
ATOM 1173 C C . ARG B 1 58 ? -2.84 13.391 -2.176 1 95.5 58 ARG B C 1
ATOM 1175 O O . ARG B 1 58 ? -2.967 14.617 -2.098 1 95.5 58 ARG B O 1
ATOM 1182 N N . GLU B 1 59 ? -3.283 12.539 -1.355 1 95.12 59 GLU B N 1
ATOM 1183 C CA . GLU B 1 59 ? -4.074 13.016 -0.224 1 95.12 59 GLU B CA 1
ATOM 1184 C C . GLU B 1 59 ? -3.223 13.828 0.743 1 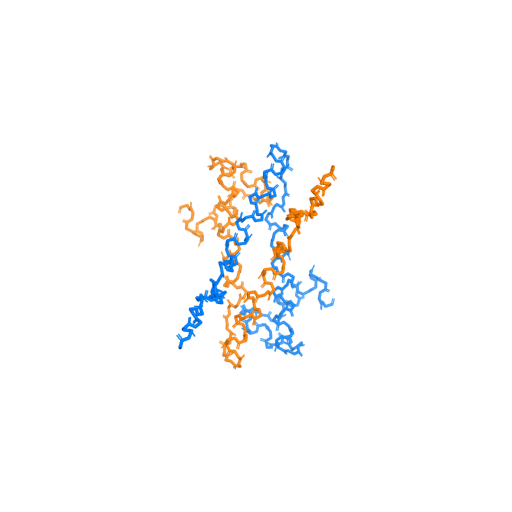95.12 59 GLU B C 1
ATOM 1186 O O . GLU B 1 59 ? -3.662 14.867 1.244 1 95.12 59 GLU B O 1
ATOM 1191 N N . VAL B 1 60 ? -2.027 13.336 0.958 1 95.06 60 VAL B N 1
ATOM 1192 C CA . VAL B 1 60 ? -1.132 14.016 1.885 1 95.06 60 VAL B CA 1
ATOM 1193 C C . VAL B 1 60 ? -0.724 15.375 1.304 1 95.06 60 VAL B C 1
ATOM 1195 O O . VAL B 1 60 ? -0.64 16.359 2.027 1 95.06 60 VAL B O 1
ATOM 1198 N N . MET B 1 61 ? -0.56 15.344 0.022 1 95.69 61 MET B N 1
ATOM 1199 C CA . MET B 1 61 ? -0.224 16.594 -0.653 1 95.69 61 MET B CA 1
ATOM 1200 C C . MET B 1 61 ? -1.386 17.578 -0.582 1 95.69 61 MET B C 1
ATOM 1202 O O . MET B 1 61 ? -1.185 18.766 -0.31 1 95.69 61 MET B O 1
ATOM 1206 N N . ALA B 1 62 ? -2.494 17.047 -0.805 1 94.19 62 ALA B N 1
ATOM 1207 C CA . ALA B 1 62 ? -3.686 17.891 -0.714 1 94.19 62 ALA B CA 1
ATOM 1208 C C . ALA B 1 62 ? -3.871 18.438 0.701 1 94.19 62 ALA B C 1
ATOM 1210 O O . ALA B 1 62 ? -4.211 19.609 0.886 1 94.19 62 ALA B O 1
ATOM 1211 N N . TRP B 1 63 ? -3.66 17.594 1.622 1 92.81 63 TRP B N 1
ATOM 1212 C CA . TRP B 1 63 ? -3.771 17.953 3.029 1 92.81 63 TRP B CA 1
ATOM 1213 C C . TRP B 1 63 ? -2.773 19.062 3.389 1 92.81 63 TRP B C 1
ATOM 1215 O O . TRP B 1 63 ? -3.094 19.969 4.152 1 92.81 63 TRP B O 1
ATOM 1225 N N . SER B 1 64 ? -1.547 18.906 2.875 1 93 64 SER B N 1
ATOM 1226 C CA . SER B 1 64 ? -0.483 19.875 3.143 1 93 64 SER B CA 1
ATOM 1227 C C . SER B 1 64 ? -0.593 21.078 2.227 1 93 64 SER B C 1
ATOM 1229 O O . SER B 1 64 ? 0.337 21.891 2.141 1 93 64 SER B O 1
ATOM 1231 N N . ASN B 1 65 ? -1.566 21.219 1.496 1 93.19 65 ASN B N 1
ATOM 1232 C CA . ASN B 1 65 ? -1.776 22.312 0.557 1 93.19 65 ASN B CA 1
ATOM 1233 C C . ASN B 1 65 ? -0.656 22.391 -0.477 1 93.19 65 ASN B C 1
ATOM 1235 O O . ASN B 1 65 ? -0.177 23.484 -0.801 1 93.19 65 ASN B O 1
ATOM 1239 N N . ASN B 1 66 ? -0.12 21.234 -0.826 1 94.12 66 ASN B N 1
ATOM 1240 C CA . ASN B 1 66 ? 0.907 21.078 -1.851 1 94.12 66 ASN B CA 1
ATOM 1241 C C . ASN B 1 66 ? 2.258 21.609 -1.371 1 94.12 66 ASN B C 1
ATOM 1243 O O . ASN B 1 66 ? 3.078 22.047 -2.178 1 94.12 66 ASN B O 1
ATOM 1247 N N . ASN B 1 67 ? 2.301 21.703 -0.151 1 94.5 67 ASN B N 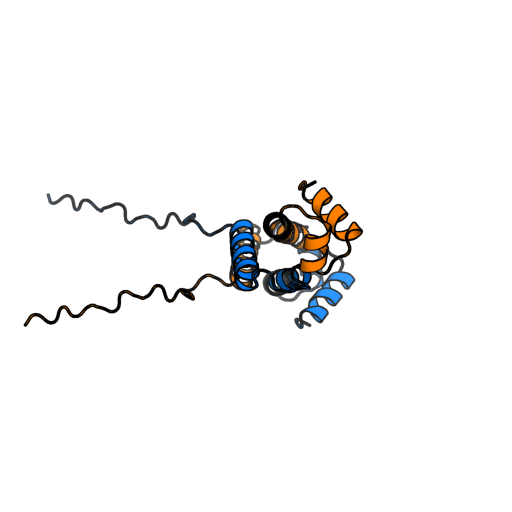1
ATOM 1248 C CA . ASN B 1 67 ? 3.584 22 0.472 1 94.5 67 ASN B CA 1
ATOM 1249 C C . ASN B 1 67 ? 4.426 20.75 0.662 1 94.5 67 ASN B C 1
ATOM 1251 O O . ASN B 1 67 ? 4.121 19.922 1.515 1 94.5 67 ASN B O 1
ATOM 1255 N N . GLN B 1 68 ? 5.457 20.594 -0.072 1 94.69 68 GLN B N 1
ATOM 1256 C CA . GLN B 1 68 ? 6.281 19.391 -0.093 1 94.69 68 GLN B CA 1
ATOM 1257 C C . GLN B 1 68 ? 6.984 19.188 1.244 1 94.69 68 GLN B C 1
ATOM 1259 O O . GLN B 1 68 ? 7.172 18.047 1.685 1 94.69 68 GLN B O 1
ATOM 1264 N N . SER B 1 69 ? 7.32 20.25 1.872 1 95.31 69 SER B N 1
ATOM 1265 C CA . SER B 1 69 ? 8 20.156 3.158 1 95.31 69 SER B CA 1
ATOM 1266 C C . SER B 1 69 ? 7.078 19.609 4.238 1 95.31 69 SER B C 1
ATOM 1268 O O . SER B 1 69 ? 7.449 18.688 4.973 1 95.31 69 SER B O 1
ATOM 1270 N N . ARG B 1 70 ? 5.93 20.078 4.289 1 93.38 70 ARG B N 1
ATOM 1271 C CA . ARG B 1 70 ? 4.938 19.609 5.246 1 93.38 70 ARG B CA 1
ATOM 1272 C C . ARG B 1 70 ? 4.523 18.172 4.953 1 93.38 70 ARG B C 1
ATOM 1274 O O . ARG B 1 70 ? 4.383 17.359 5.871 1 93.38 70 ARG B O 1
ATOM 1281 N N . ALA B 1 71 ? 4.371 17.953 3.701 1 95.62 71 ALA B N 1
ATOM 1282 C CA . ALA B 1 71 ? 3.998 16.594 3.273 1 95.62 71 ALA B CA 1
ATOM 1283 C C . ALA B 1 71 ? 5.074 15.586 3.656 1 95.62 71 ALA B C 1
ATOM 1285 O O . ALA B 1 71 ? 4.766 14.508 4.172 1 95.62 71 ALA B O 1
ATOM 1286 N N . ALA B 1 72 ? 6.309 15.984 3.379 1 96.25 72 ALA B N 1
ATOM 1287 C CA . ALA B 1 72 ? 7.434 15.109 3.701 1 96.25 72 ALA B CA 1
ATOM 1288 C C . ALA B 1 72 ? 7.48 14.805 5.195 1 96.25 72 ALA B C 1
ATOM 1290 O O . ALA B 1 72 ? 7.68 13.656 5.598 1 96.25 72 ALA B O 1
ATOM 1291 N N . GLN B 1 73 ? 7.191 15.797 5.941 1 94.25 73 GLN B N 1
ATOM 1292 C CA . GLN B 1 73 ? 7.184 15.641 7.395 1 94.25 73 GLN B CA 1
ATOM 1293 C C . GLN B 1 73 ? 6.043 14.734 7.844 1 94.25 73 GLN B C 1
ATOM 1295 O O . GLN B 1 73 ? 6.246 13.836 8.656 1 94.25 73 GLN B O 1
ATOM 1300 N N . ALA B 1 74 ? 4.949 14.922 7.289 1 93.25 74 ALA B N 1
ATOM 1301 C CA . ALA B 1 74 ? 3.771 14.125 7.633 1 93.25 74 ALA B CA 1
ATOM 1302 C C . ALA B 1 74 ? 3.971 12.656 7.262 1 93.25 74 ALA B C 1
ATOM 1304 O O . ALA B 1 74 ? 3.566 11.766 8.008 1 93.25 74 ALA B O 1
ATOM 1305 N N . LEU B 1 75 ? 4.594 12.461 6.133 1 95.5 75 LEU B N 1
ATOM 1306 C CA . LEU B 1 75 ? 4.84 11.109 5.637 1 95.5 75 LEU B CA 1
ATOM 1307 C C . LEU B 1 75 ? 6.012 10.469 6.371 1 95.5 75 LEU B C 1
ATOM 1309 O O . LEU B 1 75 ? 6.164 9.242 6.352 1 95.5 75 LEU B O 1
ATOM 1313 N N . GLY B 1 76 ? 6.812 11.289 6.934 1 95.12 76 GLY B N 1
ATOM 1314 C CA . GLY B 1 76 ? 8.023 10.797 7.574 1 95.12 76 GLY B CA 1
ATOM 1315 C C . GLY B 1 76 ? 9.156 10.539 6.594 1 95.12 76 GLY B C 1
ATOM 1316 O O . GLY B 1 76 ? 9.938 9.609 6.777 1 95.12 76 GLY B O 1
ATOM 1317 N N . LEU B 1 77 ? 9.133 11.219 5.586 1 95.75 77 LEU B N 1
ATOM 1318 C CA . LEU B 1 77 ? 10.133 11.094 4.535 1 95.75 77 LEU B CA 1
ATOM 1319 C C . LEU B 1 77 ? 10.938 12.383 4.402 1 95.75 77 LEU B C 1
ATOM 1321 O O . LEU B 1 77 ? 10.531 13.43 4.91 1 95.75 77 LEU B O 1
ATOM 1325 N N . SER B 1 78 ? 12.031 12.242 3.75 1 96.44 78 SER B N 1
ATOM 1326 C CA . SER B 1 78 ? 12.773 13.438 3.359 1 96.44 78 SER B CA 1
ATOM 1327 C C . SER B 1 78 ? 12.141 14.109 2.145 1 96.44 78 SER B C 1
ATOM 1329 O O . SER B 1 78 ? 11.438 13.461 1.363 1 96.44 78 SER B O 1
ATOM 1331 N N . ARG B 1 79 ? 12.422 15.336 1.967 1 96.25 79 ARG B N 1
ATOM 1332 C CA . ARG B 1 79 ? 11.898 16.062 0.817 1 96.25 79 ARG B CA 1
ATOM 1333 C C . ARG B 1 79 ? 12.367 15.438 -0.491 1 96.25 79 ARG B C 1
ATOM 1335 O O . ARG B 1 79 ? 11.609 15.375 -1.462 1 96.25 79 ARG B O 1
ATOM 1342 N N . ALA B 1 80 ? 13.578 15.008 -0.429 1 96.81 80 ALA B N 1
ATOM 1343 C CA . ALA B 1 80 ? 14.156 14.398 -1.625 1 96.81 80 ALA B CA 1
ATOM 1344 C C . ALA B 1 80 ? 13.438 13.094 -1.969 1 96.81 80 ALA B C 1
ATOM 1346 O O . ALA B 1 80 ? 13.117 12.844 -3.133 1 96.81 80 ALA B O 1
ATOM 1347 N N . THR B 1 81 ? 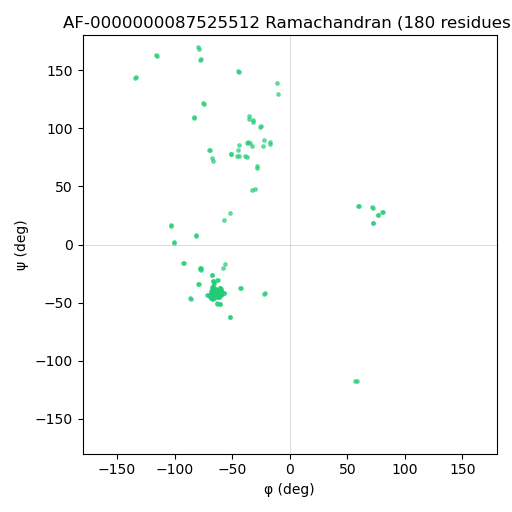13.219 12.273 -0.994 1 96.62 81 THR B N 1
ATOM 1348 C CA . THR B 1 81 ? 12.523 11.008 -1.183 1 96.62 81 THR B CA 1
ATOM 1349 C C . THR B 1 81 ? 11.086 11.234 -1.626 1 96.62 81 THR B C 1
ATOM 1351 O O . THR B 1 81 ? 10.586 10.547 -2.514 1 96.62 81 THR B O 1
ATOM 1354 N N . LEU B 1 82 ? 10.453 12.234 -1.001 1 97 82 LEU B N 1
ATOM 1355 C CA . LEU B 1 82 ? 9.086 12.57 -1.366 1 97 82 LEU B CA 1
ATOM 1356 C C . LEU B 1 82 ? 9 13 -2.828 1 97 82 LEU B C 1
ATOM 1358 O O . LEU B 1 82 ? 8.133 12.539 -3.566 1 97 82 LEU B O 1
ATOM 1362 N N . ARG B 1 83 ? 9.914 13.781 -3.227 1 96.75 83 ARG B N 1
ATOM 1363 C CA . ARG B 1 83 ? 9.922 14.273 -4.602 1 96.75 83 ARG B CA 1
ATOM 1364 C C . ARG B 1 83 ? 10.086 13.117 -5.586 1 96.75 83 ARG B C 1
ATOM 1366 O O . ARG B 1 83 ? 9.422 13.086 -6.625 1 96.75 83 ARG B O 1
ATOM 1373 N N . LYS B 1 84 ? 10.898 12.242 -5.262 1 96.88 84 LYS B N 1
ATOM 1374 C CA . LYS B 1 84 ? 11.109 11.062 -6.098 1 96.88 84 LYS B CA 1
ATOM 1375 C C . LYS B 1 84 ? 9.828 10.242 -6.223 1 96.88 84 LYS B C 1
ATOM 1377 O O . LYS B 1 84 ? 9.469 9.812 -7.32 1 96.88 84 LYS B O 1
ATOM 1382 N N . LYS B 1 85 ? 9.227 10.109 -5.121 1 96 85 LYS B N 1
ATOM 1383 C CA . LYS B 1 85 ? 7.984 9.336 -5.102 1 96 85 LYS B CA 1
ATOM 1384 C C . LYS B 1 85 ? 6.879 10.047 -5.879 1 96 85 LYS B C 1
ATOM 1386 O O . LYS B 1 85 ? 6.137 9.406 -6.629 1 96 85 LYS B O 1
ATOM 1391 N N . LEU B 1 86 ? 6.824 11.305 -5.684 1 96.38 86 LEU B N 1
ATOM 1392 C CA . LEU B 1 86 ? 5.84 12.109 -6.398 1 96.38 86 LEU B CA 1
ATOM 1393 C C . LEU B 1 86 ? 6.062 12.031 -7.906 1 96.38 86 LEU B C 1
ATOM 1395 O O . LEU B 1 86 ? 5.109 11.891 -8.672 1 96.38 86 LEU B O 1
ATOM 1399 N N . GLN B 1 87 ? 7.242 12.062 -8.273 1 96.19 87 GLN B N 1
ATOM 1400 C CA . GLN B 1 87 ? 7.594 11.961 -9.688 1 96.19 87 GLN B CA 1
ATOM 1401 C C . GLN B 1 87 ? 7.246 10.586 -10.25 1 96.19 87 GLN B C 1
ATOM 1403 O O . GLN B 1 87 ? 6.719 10.477 -11.359 1 96.19 87 GLN B O 1
ATOM 1408 N N . ALA B 1 88 ? 7.516 9.672 -9.5 1 94.12 88 ALA B N 1
ATOM 1409 C CA . ALA B 1 88 ? 7.266 8.289 -9.914 1 94.12 88 ALA B CA 1
ATOM 1410 C C . ALA B 1 88 ? 5.777 8.047 -10.148 1 94.12 88 ALA B C 1
ATOM 1412 O O . ALA B 1 88 ? 5.395 7.242 -11 1 94.12 88 ALA B O 1
ATOM 1413 N N . HIS B 1 89 ? 5.004 8.805 -9.367 1 94.62 89 HIS B N 1
ATOM 1414 C CA . HIS B 1 89 ? 3.564 8.594 -9.469 1 94.62 89 HIS B CA 1
ATOM 1415 C C . HIS B 1 89 ? 2.908 9.664 -10.336 1 94.62 89 HIS B C 1
ATOM 1417 O O . HIS B 1 89 ? 1.681 9.734 -10.414 1 94.62 89 HIS B O 1
ATOM 1423 N N . GLY B 1 90 ? 3.705 10.531 -10.852 1 92.75 90 GLY B N 1
ATOM 1424 C CA . GLY B 1 90 ? 3.205 11.555 -11.758 1 92.75 90 GLY B CA 1
ATOM 1425 C C . GLY B 1 90 ? 2.486 12.68 -11.039 1 92.75 90 GLY B C 1
ATOM 1426 O O . GLY B 1 90 ? 1.517 13.234 -11.562 1 92.75 90 GLY B O 1
ATOM 1427 N N . LEU B 1 91 ? 2.805 12.891 -9.82 1 92.75 91 LEU B N 1
ATOM 1428 C CA . LEU B 1 91 ? 2.152 13.945 -9.039 1 92.75 91 LEU B CA 1
ATOM 1429 C C . LEU B 1 91 ? 2.936 15.25 -9.125 1 92.75 91 LEU B C 1
ATOM 1431 O O . LEU B 1 91 ? 2.504 16.266 -8.594 1 92.75 91 LEU B O 1
ATOM 1435 N N . LEU B 1 92 ? 4.184 15.133 -9.57 1 83.75 92 LEU B N 1
ATOM 1436 C CA . LEU B 1 92 ? 4.977 16.328 -9.844 1 83.75 92 LEU B CA 1
ATOM 1437 C C . LEU B 1 92 ? 5.207 16.484 -11.344 1 83.75 92 LEU B C 1
ATOM 1439 O O . LEU B 1 92 ? 5.176 15.508 -12.094 1 83.75 92 LEU B O 1
#

Solvent-accessible surface area (backbone atoms only — not comparable to full-atom values): 10118 Å² total; per-residue (Å²): 132,80,72,71,74,69,64,74,61,79,63,69,46,84,78,45,81,63,61,48,59,35,50,41,34,30,50,52,47,44,50,54,45,60,69,50,56,88,48,91,48,60,37,46,49,57,53,52,47,48,38,42,47,45,32,42,52,49,44,41,26,57,73,38,72,68,32,59,66,57,26,12,45,26,30,58,43,49,56,67,58,42,49,52,51,30,47,75,63,62,74,99,133,80,72,70,73,68,66,73,63,78,62,68,44,84,78,44,85,62,63,48,60,35,49,40,34,29,50,52,46,46,50,53,45,59,70,50,56,88,49,91,48,61,40,47,48,58,55,52,47,48,38,41,47,45,32,40,52,50,43,42,26,59,72,38,72,69,32,60,64,56,27,11,46,27,30,58,43,49,56,69,57,41,49,51,52,32,46,74,61,61,73,99